Protein AF-A0A371QUB8-F1 (afdb_monomer)

Foldseek 3Di:
DPDPCPDDPVRVVLVVLLVVLVVLLLVLVVCLVCVVVNLVVQLVQQVVCCVVVVHHSSVSSNVVSVVVNLVSLVVSVVSCVVVVCVCVVVVVPCLCVQVVDDPVLLVLLVVQVVCCLVPVDDGDPVNVVVDDPHHSVSSVLVVLLVQLNCLQNVLSVCLVCVVVVVPDPVNNVVSVVSNVVSSVSNVVSVVVVCCCVPRPVNDDD

Sequence (205 aa):
MDKIEIISIGYKIVHHWNLLLFTVLAITGGVLFSIEVTSWFAYIIGSPLSTVVGTDPVTAGVQLLRTSHRFIGFIWGALLITYGIYLLAFRRVEIFKPLARPLSKQMAEAKALIRHYLTGKPLPPDVEKELERHNVLVSYMAILLIVSIIFLSASGVLLVYKDVLGISAATASWLILLHDIGFALGLLFVAFHLFAVTHPSNRPL

Organism: NCBI:txid13773

InterPro domains:
  IPR011577 Cytochrome b561, bacterial/Ni-hydrogenase [PF01292] (8-201)
  IPR016174 Di-haem cytochrome, transmembrane [SSF81342] (2-199)
  IPR051542 Hydrogenase-associated cytochrome [PTHR30485] (2-201)

Radius of gyration: 20.99 Å; Cα contacts (8 Å, |Δi|>4): 168; chains: 1; bounding box: 53×35×58 Å

Structure (mmCIF, N/CA/C/O backbone):
data_AF-A0A371QUB8-F1
#
_entry.id   AF-A0A371QUB8-F1
#
loop_
_atom_site.group_PDB
_atom_site.id
_atom_site.type_symbol
_atom_site.label_atom_id
_atom_site.label_alt_id
_atom_site.label_comp_id
_atom_site.label_asym_id
_atom_site.label_entity_id
_atom_site.label_seq_id
_atom_site.pdbx_PDB_ins_code
_atom_site.Cartn_x
_atom_site.Cartn_y
_atom_site.Cartn_z
_atom_site.occupancy
_atom_site.B_iso_or_equiv
_atom_site.auth_seq_id
_atom_site.auth_comp_id
_atom_site.auth_asym_id
_atom_site.auth_atom_id
_atom_site.pdbx_PDB_model_num
ATOM 1 N N . MET A 1 1 ? -2.206 -22.085 32.132 1.00 39.12 1 MET A N 1
ATOM 2 C CA . MET A 1 1 ? -2.780 -20.930 31.411 1.00 39.12 1 MET A CA 1
ATOM 3 C C . MET A 1 1 ? -2.789 -21.289 29.944 1.00 39.12 1 MET A C 1
ATOM 5 O O . MET A 1 1 ? -1.734 -21.256 29.317 1.00 39.12 1 MET A O 1
ATOM 9 N N . ASP A 1 2 ? -3.940 -21.704 29.429 1.00 37.94 2 ASP A N 1
ATOM 10 C CA . ASP A 1 2 ? -4.088 -21.971 28.003 1.00 37.94 2 ASP A CA 1
ATOM 11 C C . ASP A 1 2 ? -3.914 -20.655 27.247 1.00 37.94 2 ASP A C 1
ATOM 13 O O . ASP A 1 2 ? -4.594 -19.665 27.526 1.00 37.94 2 ASP A O 1
ATOM 17 N N . LYS A 1 3 ? -2.943 -20.610 26.331 1.00 47.12 3 LYS A N 1
ATOM 18 C CA . LYS A 1 3 ? -2.774 -19.473 25.426 1.00 47.12 3 LYS A CA 1
ATOM 19 C C . LYS A 1 3 ? -3.999 -19.444 24.518 1.00 47.12 3 LYS A C 1
ATOM 21 O O . LYS A 1 3 ? -4.069 -20.218 23.569 1.00 47.12 3 LYS A O 1
ATOM 26 N N . ILE A 1 4 ? -4.951 -18.563 24.811 1.00 53.16 4 ILE A N 1
ATOM 27 C CA . ILE A 1 4 ? -6.058 -18.266 23.902 1.00 53.16 4 ILE A CA 1
ATOM 28 C C . ILE A 1 4 ? -5.429 -17.838 22.570 1.00 53.16 4 ILE A C 1
ATOM 30 O O . ILE A 1 4 ? -4.675 -16.865 22.512 1.00 53.16 4 ILE A O 1
ATOM 34 N N . GLU A 1 5 ? -5.673 -18.594 21.499 1.00 52.34 5 GLU A N 1
ATOM 35 C CA . GLU A 1 5 ? -5.162 -18.252 20.175 1.00 52.34 5 GLU A CA 1
ATOM 36 C C . GLU A 1 5 ? -5.947 -17.048 19.637 1.00 52.34 5 GLU A C 1
ATOM 38 O O . GLU A 1 5 ? -7.010 -17.178 19.038 1.00 52.34 5 GLU A O 1
ATOM 43 N N . ILE A 1 6 ? -5.417 -15.844 19.860 1.00 63.78 6 ILE A N 1
ATOM 44 C CA . ILE A 1 6 ? -6.026 -14.590 19.386 1.00 63.78 6 ILE A CA 1
ATOM 45 C C . ILE A 1 6 ? -5.975 -14.504 17.843 1.00 63.78 6 ILE A C 1
ATOM 47 O O . ILE A 1 6 ? -6.797 -13.827 17.215 1.00 63.78 6 ILE A O 1
ATOM 51 N N . ILE A 1 7 ? -5.003 -15.185 17.215 1.00 73.38 7 ILE A N 1
ATOM 52 C CA . ILE A 1 7 ? -4.685 -15.095 15.783 1.00 73.38 7 ILE A CA 1
ATOM 53 C C . ILE A 1 7 ? -4.204 -16.448 15.231 1.00 73.38 7 ILE A C 1
ATOM 55 O O . ILE A 1 7 ? -3.179 -16.957 15.689 1.00 73.38 7 ILE A O 1
ATOM 59 N N . SER A 1 8 ? -4.869 -16.940 14.174 1.00 79.62 8 SER A N 1
ATOM 60 C CA . SER A 1 8 ? -4.511 -18.189 13.476 1.00 79.62 8 SER A CA 1
ATOM 61 C C . SER A 1 8 ? -3.113 -18.170 12.838 1.00 79.62 8 SER A C 1
ATOM 63 O O . SER A 1 8 ? -2.650 -17.131 12.359 1.00 79.62 8 SER A O 1
ATOM 65 N N . ILE A 1 9 ? -2.472 -19.337 12.725 1.00 83.94 9 ILE A N 1
ATOM 66 C CA . ILE A 1 9 ? -1.199 -19.506 11.994 1.00 83.94 9 ILE A CA 1
ATOM 67 C C . ILE A 1 9 ? -1.297 -18.997 10.545 1.00 83.94 9 ILE A C 1
ATOM 69 O O . ILE A 1 9 ? -0.411 -18.275 10.091 1.00 83.94 9 ILE A O 1
ATOM 73 N N . GLY A 1 10 ? -2.393 -19.301 9.840 1.00 83.38 10 GLY A N 1
ATOM 74 C CA . GLY A 1 10 ? -2.609 -18.847 8.461 1.00 83.38 10 GLY A CA 1
ATOM 75 C C . GLY A 1 10 ? -2.605 -17.321 8.329 1.00 83.38 10 GLY A C 1
ATOM 76 O O . GLY A 1 10 ? -1.930 -16.783 7.454 1.00 83.38 10 GLY A O 1
ATOM 77 N N . TYR A 1 11 ? -3.266 -16.615 9.255 1.00 85.44 11 TYR A N 1
ATOM 78 C CA . TYR A 1 11 ? -3.200 -15.150 9.323 1.00 85.44 11 TYR A CA 1
ATOM 79 C C . TYR A 1 11 ? -1.756 -14.669 9.486 1.00 85.44 11 TYR A C 1
ATOM 81 O O . TYR A 1 11 ? -1.335 -13.751 8.789 1.00 85.44 11 TYR A O 1
ATOM 89 N N . LYS A 1 12 ? -0.984 -15.277 10.399 1.00 88.75 12 LYS A N 1
ATOM 90 C CA . LYS A 1 12 ? 0.399 -14.849 10.667 1.00 88.75 12 LYS A CA 1
ATOM 91 C C . LYS A 1 12 ? 1.264 -15.005 9.424 1.00 88.75 12 LYS A C 1
ATOM 93 O O . LYS A 1 12 ? 1.992 -14.075 9.095 1.00 88.75 12 LYS A O 1
ATOM 98 N N . ILE A 1 13 ? 1.151 -16.137 8.731 1.00 90.88 13 ILE A N 1
ATOM 99 C CA . ILE A 1 13 ? 1.885 -16.405 7.489 1.00 90.88 13 ILE A CA 1
ATOM 100 C C . ILE A 1 13 ? 1.545 -15.344 6.442 1.00 90.88 13 ILE A C 1
ATOM 102 O O . ILE A 1 13 ? 2.448 -14.698 5.918 1.00 90.88 13 ILE A O 1
ATOM 106 N N . VAL A 1 14 ? 0.255 -15.116 6.180 1.00 93.25 14 VAL A N 1
ATOM 107 C CA . VAL A 1 14 ? -0.173 -14.137 5.174 1.00 93.25 14 VAL A CA 1
ATOM 108 C C . VAL A 1 14 ? 0.266 -12.724 5.547 1.00 93.25 14 VAL A C 1
ATOM 110 O O . VAL A 1 14 ? 0.754 -11.997 4.690 1.00 93.25 14 VAL A O 1
ATOM 113 N N . HIS A 1 15 ? 0.156 -12.341 6.818 1.00 92.62 15 HIS A N 1
ATOM 114 C CA . HIS A 1 15 ? 0.594 -11.031 7.285 1.00 92.62 15 HIS A CA 1
ATOM 115 C C . HIS A 1 15 ? 2.106 -10.823 7.092 1.00 92.62 15 HIS A C 1
ATOM 117 O O . HIS A 1 15 ? 2.509 -9.782 6.579 1.00 92.62 15 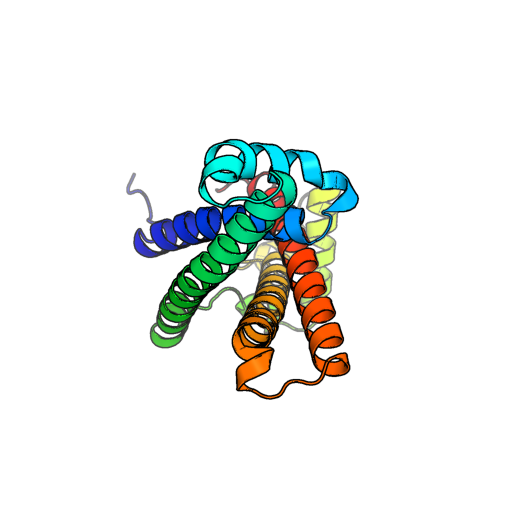HIS A O 1
ATOM 123 N N . HIS A 1 16 ? 2.939 -11.816 7.431 1.00 93.81 16 HIS A N 1
ATOM 124 C CA . HIS A 1 16 ? 4.393 -11.733 7.232 1.00 93.81 16 HIS A CA 1
ATOM 125 C C . HIS A 1 16 ? 4.763 -11.667 5.749 1.00 93.81 16 HIS A C 1
ATOM 127 O O . HIS A 1 16 ? 5.566 -10.825 5.355 1.00 93.81 16 HIS A O 1
ATOM 133 N N . TRP A 1 17 ? 4.152 -12.509 4.912 1.00 96.12 17 TRP A N 1
ATOM 134 C CA . TRP A 1 17 ? 4.374 -12.455 3.468 1.00 96.12 17 TRP A CA 1
ATOM 135 C C . TRP A 1 17 ? 3.916 -11.131 2.868 1.00 96.12 17 TRP A C 1
ATOM 137 O O . TRP A 1 17 ? 4.632 -10.554 2.056 1.00 96.12 17 TRP A O 1
ATOM 147 N N . ASN A 1 18 ? 2.767 -10.611 3.301 1.00 95.19 18 ASN A N 1
ATOM 148 C CA . ASN A 1 18 ? 2.293 -9.305 2.872 1.00 95.19 18 ASN A CA 1
ATOM 149 C C . ASN A 1 18 ? 3.283 -8.202 3.261 1.00 95.19 18 ASN A C 1
ATOM 151 O O . ASN A 1 18 ? 3.600 -7.368 2.423 1.00 95.19 18 ASN A O 1
ATOM 155 N N . LEU A 1 19 ? 3.813 -8.223 4.489 1.00 94.06 19 LEU A N 1
ATOM 156 C CA . LEU A 1 19 ? 4.819 -7.261 4.939 1.00 94.06 19 LEU A CA 1
ATOM 157 C C . LEU A 1 19 ? 6.080 -7.313 4.067 1.00 94.06 19 LEU A C 1
ATOM 159 O O . LEU A 1 19 ? 6.542 -6.271 3.608 1.00 94.06 19 LEU A O 1
ATOM 163 N N . LEU A 1 20 ? 6.615 -8.508 3.807 1.00 96.62 20 LEU A N 1
ATOM 164 C CA . LEU A 1 20 ? 7.808 -8.682 2.975 1.00 96.62 20 LEU A CA 1
ATOM 165 C C . LEU A 1 20 ? 7.573 -8.189 1.543 1.00 96.62 20 LEU A C 1
ATOM 167 O O . LEU A 1 20 ? 8.322 -7.350 1.047 1.00 96.62 20 LEU A O 1
ATOM 171 N N . LEU A 1 21 ? 6.511 -8.671 0.895 1.00 97.38 21 LEU A N 1
ATOM 172 C CA . LEU A 1 21 ? 6.197 -8.330 -0.492 1.00 97.38 21 LEU A CA 1
ATOM 173 C C . LEU A 1 21 ? 5.892 -6.839 -0.648 1.00 97.38 21 LEU A C 1
ATOM 175 O O . LEU A 1 21 ? 6.442 -6.197 -1.540 1.00 97.38 21 LEU A O 1
ATOM 179 N N . PHE A 1 22 ? 5.078 -6.270 0.247 1.00 96.19 22 PHE A N 1
ATOM 180 C CA . PHE A 1 22 ? 4.769 -4.843 0.235 1.00 96.19 22 PHE A CA 1
ATOM 181 C C . PHE A 1 22 ? 6.022 -3.994 0.463 1.00 96.19 22 PHE A C 1
ATOM 183 O O . PHE A 1 22 ? 6.197 -2.988 -0.211 1.00 96.19 22 PHE A O 1
ATOM 190 N N . THR A 1 23 ? 6.931 -4.410 1.351 1.00 96.38 23 THR A N 1
ATOM 191 C CA . THR A 1 23 ? 8.195 -3.691 1.583 1.00 96.38 23 THR A CA 1
ATOM 192 C C . THR A 1 23 ? 9.055 -3.666 0.323 1.00 96.38 23 THR A C 1
ATOM 194 O O . THR A 1 23 ? 9.542 -2.607 -0.069 1.00 96.38 23 THR A O 1
ATOM 197 N N . VAL A 1 24 ? 9.214 -4.804 -0.358 1.00 96.88 24 VAL A N 1
ATOM 198 C CA . VAL A 1 24 ? 9.994 -4.849 -1.603 1.00 96.88 24 VAL A CA 1
ATOM 199 C C . VAL A 1 24 ? 9.325 -4.020 -2.703 1.00 96.88 24 VAL A C 1
ATOM 201 O O . VAL A 1 24 ? 10.011 -3.286 -3.418 1.00 96.88 24 VAL A O 1
ATOM 204 N N . LEU A 1 25 ? 7.995 -4.071 -2.816 1.00 97.69 25 LEU A N 1
ATOM 205 C CA . LEU A 1 25 ? 7.237 -3.223 -3.741 1.00 97.69 25 LEU A CA 1
ATOM 206 C C . LEU A 1 25 ? 7.398 -1.737 -3.425 1.00 97.69 25 LEU A C 1
ATOM 208 O O . LEU A 1 25 ? 7.613 -0.951 -4.341 1.00 97.69 25 LEU A O 1
ATOM 212 N N . ALA A 1 26 ? 7.362 -1.356 -2.151 1.00 96.38 26 ALA A N 1
ATOM 213 C CA . ALA A 1 26 ? 7.533 0.022 -1.717 1.00 96.38 26 ALA A CA 1
ATOM 214 C C . ALA A 1 26 ? 8.946 0.547 -1.999 1.00 96.38 26 ALA A C 1
ATOM 216 O O . ALA A 1 26 ? 9.093 1.675 -2.456 1.00 96.38 26 ALA A O 1
ATOM 217 N N . ILE A 1 27 ? 9.983 -0.272 -1.792 1.00 95.62 27 ILE A N 1
ATOM 218 C CA . ILE A 1 27 ? 11.371 0.100 -2.105 1.00 95.62 27 ILE A CA 1
ATOM 219 C C . ILE A 1 27 ? 11.551 0.247 -3.617 1.00 95.62 27 ILE A C 1
ATOM 221 O O . ILE A 1 27 ? 11.997 1.285 -4.097 1.00 95.62 27 ILE A O 1
ATOM 225 N N . THR A 1 28 ? 11.183 -0.782 -4.383 1.00 96.44 28 THR A N 1
ATOM 226 C CA . THR A 1 28 ? 11.341 -0.767 -5.845 1.00 96.44 28 THR A CA 1
ATOM 227 C C 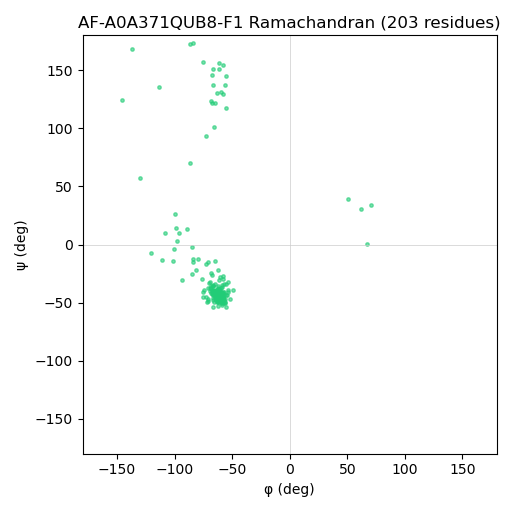. THR A 1 28 ? 10.496 0.331 -6.496 1.00 96.44 28 THR A C 1
ATOM 229 O O . THR A 1 28 ? 10.990 1.037 -7.369 1.00 96.44 28 THR A O 1
ATOM 232 N N . GLY A 1 29 ? 9.256 0.523 -6.040 1.00 94.94 29 GLY A N 1
ATOM 233 C CA . GLY A 1 29 ? 8.362 1.586 -6.495 1.00 94.94 29 GLY A CA 1
ATOM 234 C C . GLY A 1 29 ? 8.860 2.972 -6.097 1.00 94.94 29 GLY A C 1
ATOM 235 O O . GLY A 1 29 ? 8.899 3.859 -6.939 1.00 94.94 29 GLY A O 1
ATOM 236 N N . GLY A 1 30 ? 9.334 3.146 -4.860 1.00 94.44 30 GLY A N 1
ATOM 237 C CA . GLY A 1 30 ? 9.884 4.412 -4.372 1.00 94.44 30 GLY A CA 1
ATOM 238 C C . GLY A 1 30 ? 11.116 4.877 -5.151 1.00 94.44 30 GLY A C 1
ATOM 239 O O . GLY A 1 30 ? 11.239 6.063 -5.456 1.00 94.44 30 GLY A O 1
ATOM 240 N N . VAL A 1 31 ? 11.992 3.947 -5.547 1.00 94.50 31 VAL A N 1
ATOM 241 C CA . VAL A 1 31 ? 13.146 4.268 -6.405 1.00 94.50 31 VAL A CA 1
ATOM 242 C C . VAL A 1 31 ? 12.694 4.713 -7.798 1.00 94.50 31 VAL A C 1
ATOM 244 O O . VAL A 1 31 ? 13.202 5.688 -8.343 1.00 94.50 31 VAL A O 1
ATOM 247 N N . LEU A 1 32 ? 11.708 4.026 -8.381 1.00 92.19 32 LEU A N 1
ATOM 248 C CA . LEU A 1 32 ? 11.173 4.385 -9.698 1.00 92.19 32 LEU A CA 1
ATOM 249 C C . LEU A 1 32 ? 10.385 5.703 -9.673 1.00 92.19 32 LEU A C 1
ATOM 251 O O . LEU A 1 32 ? 10.413 6.436 -10.657 1.00 92.19 32 LEU A O 1
ATOM 255 N N . PHE A 1 33 ? 9.720 6.002 -8.557 1.00 91.81 33 PHE A N 1
ATOM 256 C CA . PHE A 1 33 ? 8.950 7.223 -8.335 1.00 91.81 33 PHE A CA 1
ATOM 257 C C . PHE A 1 33 ? 9.841 8.471 -8.246 1.00 91.81 33 PHE A C 1
ATOM 259 O O . PHE A 1 33 ? 9.474 9.529 -8.744 1.00 91.81 33 PHE A O 1
ATOM 266 N N . SER A 1 34 ? 11.028 8.362 -7.639 1.00 91.94 34 SER A N 1
ATOM 267 C CA . SER A 1 34 ? 11.933 9.500 -7.427 1.00 91.94 34 SER A CA 1
ATOM 268 C C . SER A 1 34 ? 13.354 9.184 -7.884 1.00 91.94 34 SER A C 1
ATOM 270 O O . SER A 1 34 ? 14.316 9.247 -7.112 1.00 91.94 34 SER A O 1
ATOM 272 N N . ILE A 1 35 ? 13.505 8.813 -9.157 1.00 91.44 35 ILE A N 1
ATOM 273 C CA . ILE A 1 35 ? 14.805 8.394 -9.700 1.00 91.44 35 ILE A CA 1
ATOM 274 C C . ILE A 1 35 ? 15.860 9.504 -9.627 1.00 91.44 35 ILE A C 1
ATOM 276 O O . ILE A 1 35 ? 17.036 9.221 -9.424 1.00 91.44 35 ILE A O 1
ATOM 280 N N . GLU A 1 36 ? 15.444 10.768 -9.715 1.00 90.94 36 GLU A N 1
ATOM 281 C CA . GLU A 1 36 ? 16.333 11.930 -9.596 1.00 90.94 36 GLU A CA 1
ATOM 282 C C . GLU A 1 36 ? 17.060 11.958 -8.244 1.00 90.94 36 GLU A C 1
ATOM 284 O O . GLU A 1 36 ? 18.242 12.287 -8.178 1.00 90.94 36 GLU A O 1
ATOM 289 N N . VAL A 1 37 ? 16.380 11.534 -7.174 1.00 93.19 37 VAL A N 1
ATOM 290 C CA . VAL A 1 37 ? 16.923 11.504 -5.808 1.00 93.19 37 VAL A CA 1
ATOM 291 C C . VAL A 1 37 ? 17.542 10.142 -5.472 1.00 93.19 37 VAL A C 1
ATOM 293 O O . VAL A 1 37 ? 18.491 10.049 -4.695 1.00 93.19 37 VAL A O 1
ATOM 296 N N . THR A 1 38 ? 17.017 9.065 -6.055 1.00 94.38 38 THR A N 1
ATOM 297 C CA . THR A 1 38 ? 17.346 7.676 -5.683 1.00 94.38 38 THR A CA 1
ATOM 298 C C . THR A 1 38 ? 18.206 6.940 -6.715 1.00 94.38 38 THR A C 1
ATOM 300 O O . THR A 1 38 ? 18.438 5.738 -6.586 1.00 94.38 38 THR A O 1
ATOM 303 N N . SER A 1 39 ? 18.738 7.648 -7.714 1.00 93.69 39 SER A N 1
ATOM 304 C CA . SER A 1 39 ? 19.601 7.091 -8.769 1.00 93.69 39 SER A CA 1
ATOM 305 C C . SER A 1 39 ? 20.805 6.316 -8.230 1.00 93.69 39 SER A C 1
ATOM 307 O O . SER A 1 39 ? 21.194 5.312 -8.821 1.00 93.69 39 SER A O 1
ATOM 309 N N . TRP A 1 40 ? 21.352 6.710 -7.076 1.00 95.94 40 TRP A N 1
ATOM 310 C CA . TRP A 1 40 ? 22.428 5.985 -6.393 1.00 95.94 40 TRP A CA 1
ATOM 311 C C . TRP A 1 40 ? 22.034 4.541 -6.042 1.00 95.94 40 TRP A C 1
ATOM 313 O O . TRP A 1 40 ? 22.862 3.636 -6.117 1.00 95.94 40 TRP A O 1
ATOM 323 N N . PHE A 1 41 ? 20.765 4.294 -5.707 1.00 94.81 41 PHE A N 1
ATOM 324 C CA . PHE A 1 41 ? 20.269 2.955 -5.403 1.00 94.81 41 PHE A CA 1
ATOM 325 C C . PHE A 1 41 ? 20.168 2.118 -6.679 1.00 94.81 41 PHE A C 1
ATOM 327 O O . PHE A 1 41 ? 20.641 0.984 -6.717 1.00 94.81 41 PHE A O 1
ATOM 334 N N . ALA A 1 42 ? 19.625 2.699 -7.755 1.00 95.19 42 ALA A N 1
ATOM 335 C CA . ALA A 1 42 ? 19.615 2.058 -9.068 1.00 95.19 42 ALA A CA 1
ATOM 336 C C . ALA A 1 42 ? 21.044 1.747 -9.548 1.00 95.19 42 ALA A C 1
ATOM 338 O O . ALA A 1 42 ? 21.298 0.641 -10.016 1.00 95.19 42 ALA A O 1
ATOM 339 N N . TYR A 1 43 ? 21.992 2.664 -9.345 1.00 96.44 43 TYR A N 1
ATOM 340 C CA . TYR A 1 43 ? 23.407 2.455 -9.646 1.00 96.44 43 TYR A CA 1
ATOM 341 C C . TYR A 1 43 ? 23.990 1.245 -8.900 1.00 96.44 43 TYR A C 1
ATOM 343 O O . TYR A 1 43 ? 24.600 0.384 -9.530 1.00 96.44 43 TYR A O 1
ATOM 351 N N . ILE A 1 44 ? 23.782 1.142 -7.579 1.00 96.06 44 ILE A N 1
ATOM 352 C CA . ILE A 1 44 ? 24.287 0.015 -6.771 1.00 96.06 44 ILE A CA 1
ATOM 353 C C . ILE A 1 44 ? 23.729 -1.317 -7.281 1.00 96.06 44 ILE A C 1
ATOM 355 O O . ILE A 1 44 ? 24.473 -2.284 -7.422 1.00 96.06 44 ILE A O 1
ATOM 359 N N . ILE A 1 45 ? 22.430 -1.359 -7.581 1.00 94.44 45 ILE A N 1
ATOM 360 C CA . ILE A 1 45 ? 21.748 -2.565 -8.059 1.00 94.44 45 ILE A CA 1
ATOM 361 C C . ILE A 1 45 ? 22.194 -2.948 -9.476 1.00 94.44 45 ILE A C 1
ATOM 363 O O . ILE A 1 45 ? 22.358 -4.130 -9.772 1.00 94.44 45 ILE A O 1
ATOM 367 N N . GLY A 1 46 ? 22.385 -1.969 -10.361 1.00 95.81 46 GLY A N 1
ATOM 368 C CA . GLY A 1 46 ? 22.721 -2.209 -11.762 1.00 95.81 46 GLY A CA 1
ATOM 369 C C . GLY A 1 46 ? 24.209 -2.405 -12.039 1.00 95.81 46 GLY A C 1
ATOM 370 O O . GLY A 1 46 ? 24.551 -3.085 -13.004 1.00 95.81 46 GLY A O 1
ATOM 371 N N . SER A 1 47 ? 25.102 -1.872 -11.200 1.00 95.88 47 SER A N 1
ATOM 372 C CA . SER A 1 47 ? 26.558 -1.943 -11.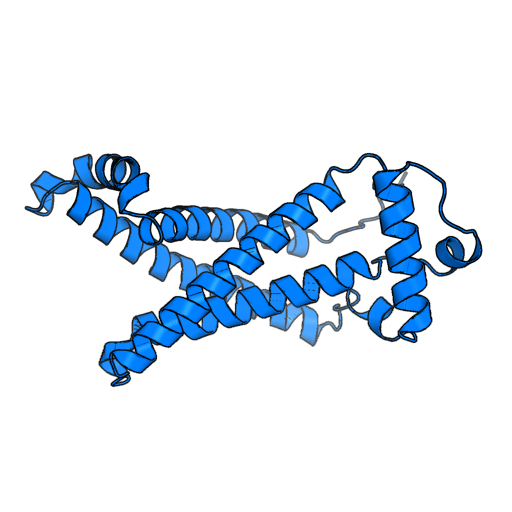396 1.00 95.88 47 SER A CA 1
ATOM 373 C C . SER A 1 47 ? 27.078 -3.369 -11.653 1.00 95.88 47 SER A C 1
ATOM 375 O O . SER A 1 47 ? 27.750 -3.554 -12.673 1.00 95.88 47 SER A O 1
ATOM 377 N N . PRO A 1 48 ? 26.680 -4.405 -10.879 1.00 94.94 48 PRO A N 1
ATOM 378 C CA . PRO A 1 48 ? 27.128 -5.783 -11.110 1.00 94.94 48 PRO A CA 1
ATOM 379 C C . PRO A 1 48 ? 26.720 -6.380 -12.466 1.00 94.94 48 PRO A C 1
ATOM 381 O O . PRO A 1 48 ? 27.338 -7.340 -12.917 1.00 94.94 48 PRO A O 1
ATOM 384 N N . LEU A 1 49 ? 25.672 -5.849 -13.103 1.00 92.12 49 LEU A N 1
ATOM 385 C CA . LEU A 1 49 ? 25.096 -6.386 -14.343 1.00 92.12 49 LEU A CA 1
ATOM 386 C C . LEU A 1 49 ? 25.331 -5.478 -15.558 1.00 92.12 49 LEU A C 1
ATOM 388 O O . LEU A 1 49 ? 25.137 -5.910 -16.691 1.00 92.12 49 LEU A O 1
ATOM 392 N N . SER A 1 50 ? 25.759 -4.235 -15.336 1.00 93.19 50 SER A N 1
ATOM 393 C CA . SER A 1 50 ? 25.900 -3.195 -16.364 1.00 93.19 50 SER A CA 1
ATOM 394 C C . SER A 1 50 ? 26.786 -3.613 -17.543 1.00 93.19 50 SER A C 1
ATOM 396 O O . SER A 1 50 ? 26.409 -3.436 -18.701 1.00 93.19 50 SER A O 1
ATOM 398 N N . THR A 1 51 ? 27.917 -4.260 -17.257 1.00 90.50 51 THR A N 1
AT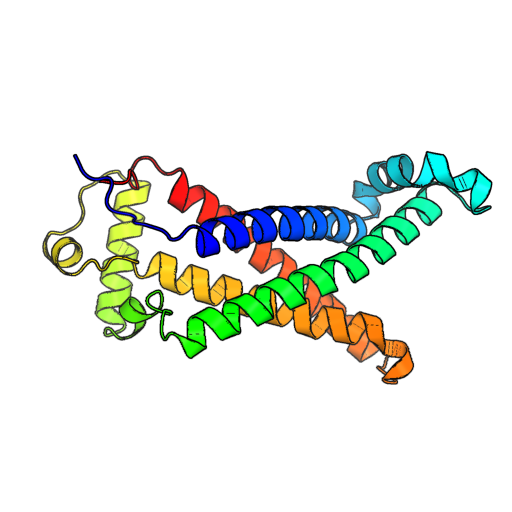OM 399 C CA . THR A 1 51 ? 28.869 -4.756 -18.263 1.00 90.50 51 THR A CA 1
ATOM 400 C C . THR A 1 51 ? 28.322 -5.933 -19.067 1.00 90.50 51 THR A C 1
ATOM 402 O O . THR A 1 51 ? 28.614 -6.045 -20.253 1.00 90.50 51 THR A O 1
ATOM 405 N N . VAL A 1 52 ? 27.503 -6.787 -18.446 1.00 91.62 52 VAL A N 1
ATOM 406 C CA . VAL A 1 52 ? 26.872 -7.948 -19.093 1.00 91.62 52 VAL A CA 1
ATOM 407 C C . VAL A 1 52 ? 25.730 -7.509 -20.008 1.00 91.62 52 VAL A C 1
ATOM 409 O O . VAL A 1 52 ? 25.559 -8.055 -21.093 1.00 91.62 52 VAL A O 1
ATOM 412 N N . VAL A 1 53 ? 24.953 -6.512 -19.578 1.00 90.38 53 VAL A N 1
ATOM 413 C CA . VAL A 1 53 ? 23.793 -5.989 -20.319 1.00 90.38 53 VAL A CA 1
ATOM 414 C C . VAL A 1 53 ? 24.206 -4.951 -21.376 1.00 90.38 53 VAL A C 1
ATOM 416 O O . VAL A 1 53 ? 23.426 -4.648 -22.276 1.00 90.38 53 VAL A O 1
ATOM 419 N N . GLY A 1 54 ? 25.431 -4.420 -21.307 1.00 93.31 54 GLY A N 1
ATOM 420 C CA . GLY A 1 54 ? 25.949 -3.451 -22.277 1.00 93.31 54 GLY A CA 1
ATOM 421 C C . GLY A 1 54 ? 25.284 -2.075 -22.173 1.00 93.31 54 GLY A C 1
ATOM 422 O O . GLY A 1 54 ? 25.074 -1.410 -23.184 1.00 93.31 54 GLY A O 1
ATOM 423 N N . THR A 1 55 ? 24.919 -1.651 -20.961 1.00 95.50 55 THR A N 1
ATOM 424 C CA . THR A 1 55 ? 24.265 -0.358 -20.695 1.00 95.50 55 THR A CA 1
ATOM 425 C C . THR A 1 55 ? 24.861 0.307 -19.454 1.00 95.50 55 THR A C 1
ATOM 427 O O . THR A 1 55 ? 25.620 -0.321 -18.714 1.00 95.50 55 THR A O 1
ATOM 430 N N . ASP A 1 56 ? 24.552 1.583 -19.218 1.00 95.81 56 ASP A N 1
ATOM 431 C CA . ASP A 1 56 ? 25.044 2.267 -18.027 1.00 95.81 56 ASP A CA 1
ATOM 432 C C . ASP A 1 56 ? 24.431 1.660 -16.741 1.00 95.81 56 ASP A C 1
ATOM 434 O O . ASP A 1 56 ? 23.305 1.146 -16.760 1.00 95.81 56 ASP A O 1
ATOM 438 N N . PRO A 1 57 ? 25.144 1.707 -15.600 1.00 96.06 57 PRO A N 1
ATOM 439 C CA . PRO A 1 57 ? 24.678 1.092 -14.359 1.00 96.06 57 PRO A CA 1
ATOM 440 C C . PRO A 1 57 ? 23.311 1.573 -13.869 1.00 96.06 57 PRO A C 1
ATOM 442 O O . PRO A 1 57 ? 22.558 0.779 -13.307 1.00 96.06 57 PRO A O 1
ATOM 445 N N . VAL A 1 58 ? 22.961 2.845 -14.078 1.00 95.81 58 VAL A N 1
ATOM 446 C CA . VAL A 1 58 ? 21.675 3.382 -13.617 1.00 95.81 58 VAL A CA 1
ATOM 447 C C . VAL A 1 58 ? 20.548 2.798 -14.459 1.00 95.81 58 VAL A C 1
ATOM 449 O O . VAL A 1 58 ? 19.575 2.286 -13.903 1.00 95.81 58 VAL A O 1
ATOM 452 N N . THR A 1 59 ? 20.693 2.791 -15.785 1.00 95.19 59 THR A N 1
ATOM 453 C CA . THR A 1 59 ? 19.714 2.185 -16.696 1.00 95.19 59 THR A CA 1
ATOM 454 C C . THR A 1 59 ? 19.533 0.693 -16.423 1.00 95.19 59 THR A C 1
ATOM 456 O O . THR A 1 59 ? 18.392 0.232 -16.313 1.00 95.19 59 THR A O 1
ATOM 459 N N . ALA A 1 60 ? 20.628 -0.058 -16.242 1.00 95.94 60 ALA A N 1
ATOM 460 C CA . ALA A 1 60 ? 20.574 -1.475 -15.873 1.00 95.94 60 ALA A CA 1
ATOM 461 C C . ALA A 1 60 ? 19.777 -1.686 -14.573 1.00 95.94 60 ALA A C 1
ATOM 463 O O . ALA A 1 60 ? 18.873 -2.524 -14.511 1.00 95.94 60 ALA A O 1
ATOM 464 N N . GLY A 1 61 ? 20.063 -0.876 -13.550 1.00 95.94 61 GLY A N 1
ATOM 465 C CA . GLY A 1 61 ? 19.373 -0.926 -12.265 1.00 95.94 61 GLY A CA 1
ATOM 466 C C . GLY A 1 61 ? 17.885 -0.616 -12.377 1.00 95.94 61 GLY A C 1
ATOM 467 O O . GLY A 1 61 ? 17.059 -1.358 -11.852 1.00 95.94 61 GLY A O 1
ATOM 468 N N . VAL A 1 62 ? 17.515 0.434 -13.114 1.00 95.69 62 VAL A N 1
ATOM 469 C CA . VAL A 1 62 ? 16.110 0.809 -13.348 1.00 95.69 62 VAL A CA 1
ATOM 470 C C . VAL A 1 62 ? 15.343 -0.317 -14.039 1.00 95.69 62 VAL A C 1
ATOM 472 O O . VAL A 1 62 ? 14.213 -0.618 -13.651 1.00 95.69 62 VAL A O 1
ATOM 475 N N . GLN A 1 63 ? 15.933 -0.960 -15.049 1.00 94.56 63 GLN A N 1
ATOM 476 C CA . GLN A 1 63 ? 15.294 -2.082 -15.740 1.00 94.56 63 GLN A CA 1
ATOM 477 C C . GLN A 1 63 ? 15.097 -3.285 -14.811 1.00 94.56 63 GLN A C 1
ATOM 479 O O . GLN A 1 63 ? 14.011 -3.876 -14.800 1.00 94.56 63 GLN A O 1
ATOM 484 N N . LEU A 1 64 ? 16.101 -3.613 -13.993 1.00 95.12 64 LEU A N 1
ATOM 485 C CA . LEU A 1 64 ? 16.015 -4.703 -13.024 1.00 95.12 64 LEU A CA 1
ATOM 486 C C . LEU A 1 64 ? 14.960 -4.425 -11.944 1.00 95.12 64 LEU A C 1
ATOM 488 O O . LEU A 1 64 ? 14.127 -5.290 -11.660 1.00 95.12 64 LEU A O 1
ATOM 492 N N . LEU A 1 65 ? 14.946 -3.212 -11.385 1.00 96.31 65 LEU A N 1
ATOM 493 C CA . LEU A 1 65 ? 13.968 -2.785 -10.383 1.00 96.31 65 LEU A CA 1
ATOM 494 C C . LEU A 1 65 ? 12.551 -2.806 -10.952 1.00 96.31 65 LEU A C 1
ATOM 496 O O . LEU A 1 65 ? 11.653 -3.357 -10.326 1.00 96.31 65 LEU A O 1
ATOM 500 N N . ARG A 1 66 ? 12.349 -2.282 -12.165 1.00 95.81 66 ARG A N 1
ATOM 501 C CA . ARG A 1 66 ? 11.049 -2.291 -12.850 1.00 95.81 66 ARG A CA 1
ATOM 502 C C . ARG A 1 66 ? 10.549 -3.706 -13.111 1.00 95.81 66 ARG A C 1
ATOM 504 O O . ARG A 1 66 ? 9.374 -3.989 -12.891 1.00 95.81 66 ARG A O 1
ATOM 511 N N . THR A 1 67 ? 11.422 -4.591 -13.579 1.00 95.31 67 THR A N 1
ATOM 512 C CA . THR A 1 67 ? 11.057 -5.985 -13.868 1.00 95.31 67 THR A CA 1
ATOM 513 C C . THR A 1 67 ? 10.705 -6.726 -12.581 1.00 95.31 67 THR A C 1
ATOM 515 O O . THR A 1 67 ? 9.646 -7.348 -12.501 1.00 95.31 67 THR A O 1
ATOM 518 N N . SER A 1 68 ? 11.531 -6.567 -11.544 1.00 96.44 68 SER A N 1
ATOM 519 C CA . SER A 1 68 ? 11.284 -7.129 -10.213 1.00 96.44 68 SER A CA 1
ATOM 520 C C . SER A 1 68 ? 9.984 -6.604 -9.604 1.00 96.44 68 SER A C 1
ATOM 522 O O . SER A 1 68 ? 9.172 -7.395 -9.136 1.00 96.44 68 SER A O 1
ATOM 524 N N . HIS A 1 69 ? 9.738 -5.292 -9.669 1.00 97.81 69 HIS A N 1
ATOM 525 C CA . HIS A 1 69 ? 8.527 -4.658 -9.146 1.00 97.81 69 HIS A CA 1
ATOM 526 C C . HIS A 1 69 ? 7.263 -5.258 -9.769 1.00 97.81 69 HIS A C 1
ATOM 528 O O . HIS A 1 69 ? 6.341 -5.649 -9.060 1.00 97.81 69 HIS A O 1
ATOM 534 N N . ARG A 1 70 ? 7.241 -5.403 -11.100 1.00 96.50 70 ARG A N 1
ATOM 535 C CA . ARG A 1 70 ? 6.107 -6.003 -11.821 1.00 96.50 70 ARG A CA 1
ATOM 536 C C . ARG A 1 70 ? 5.881 -7.456 -11.412 1.00 96.50 70 ARG A C 1
ATOM 538 O O . ARG A 1 70 ? 4.757 -7.835 -11.102 1.00 96.50 70 ARG A O 1
ATOM 545 N N . PHE A 1 71 ? 6.946 -8.257 -11.387 1.00 97.19 71 PHE A N 1
ATOM 546 C CA . PHE A 1 71 ? 6.867 -9.673 -11.026 1.00 97.19 71 PHE A CA 1
ATOM 547 C C . PHE A 1 71 ? 6.365 -9.875 -9.590 1.00 97.19 71 PHE A C 1
ATOM 549 O O . PHE A 1 71 ? 5.420 -10.628 -9.354 1.00 97.19 71 PHE A O 1
ATOM 556 N N . ILE A 1 72 ? 6.943 -9.146 -8.635 1.00 97.81 72 ILE A N 1
ATOM 557 C CA . ILE A 1 72 ? 6.542 -9.193 -7.225 1.00 97.81 72 ILE A CA 1
ATOM 558 C C . ILE A 1 72 ? 5.114 -8.669 -7.055 1.00 97.81 72 ILE A C 1
ATOM 560 O O . ILE A 1 72 ? 4.365 -9.211 -6.245 1.00 97.81 72 ILE A O 1
ATOM 564 N N . GLY A 1 73 ? 4.702 -7.684 -7.857 1.00 97.62 73 GLY A N 1
ATOM 565 C CA . GLY A 1 73 ? 3.339 -7.157 -7.866 1.00 97.62 73 GLY A CA 1
ATOM 566 C C . GLY A 1 73 ? 2.301 -8.238 -8.163 1.00 97.62 73 GLY A C 1
ATOM 567 O O . GLY A 1 73 ? 1.275 -8.303 -7.486 1.00 97.62 73 GLY A O 1
ATOM 568 N N . PHE A 1 74 ? 2.589 -9.148 -9.099 1.00 97.44 74 PHE A N 1
ATOM 569 C CA . PHE A 1 74 ? 1.717 -10.293 -9.377 1.00 97.44 74 PHE A CA 1
ATOM 570 C C . PHE A 1 74 ? 1.673 -11.300 -8.223 1.00 97.44 74 PHE A C 1
ATOM 572 O O . PHE A 1 74 ? 0.588 -11.759 -7.865 1.00 97.44 74 PHE A O 1
ATOM 579 N N . ILE A 1 75 ? 2.818 -11.614 -7.606 1.00 97.56 75 ILE A N 1
ATOM 580 C CA . ILE A 1 75 ? 2.873 -12.511 -6.436 1.00 97.56 75 ILE A CA 1
ATOM 581 C C . ILE A 1 75 ? 2.065 -11.923 -5.274 1.00 97.56 75 ILE A C 1
ATOM 583 O O . ILE A 1 75 ? 1.269 -12.618 -4.643 1.00 97.56 75 ILE A O 1
ATOM 587 N N . TRP A 1 76 ? 2.237 -10.628 -5.015 1.00 97.94 76 TRP A N 1
ATOM 588 C CA . TRP A 1 76 ? 1.493 -9.904 -3.993 1.00 97.94 76 TRP A CA 1
ATOM 589 C C . TRP A 1 76 ? -0.009 -9.884 -4.286 1.00 97.94 76 TRP A C 1
ATOM 591 O O . TRP A 1 76 ? -0.808 -10.198 -3.406 1.00 97.94 76 TRP A O 1
ATOM 601 N N . GLY A 1 77 ? -0.402 -9.622 -5.536 1.00 96.31 77 GLY A N 1
ATOM 602 C CA . GLY A 1 77 ? -1.797 -9.703 -5.967 1.00 96.31 77 GLY A CA 1
ATOM 603 C C . GLY A 1 77 ? -2.405 -11.091 -5.743 1.00 96.31 77 GLY A C 1
ATOM 604 O O . GLY A 1 77 ? -3.497 -11.198 -5.189 1.00 96.31 77 GLY A O 1
ATOM 605 N N . ALA A 1 78 ? -1.686 -12.162 -6.090 1.00 96.38 78 ALA A N 1
ATOM 606 C CA . ALA A 1 78 ? -2.141 -13.535 -5.869 1.00 96.38 78 ALA A CA 1
ATOM 607 C C . ALA A 1 78 ? -2.331 -13.855 -4.375 1.00 96.38 78 ALA A C 1
ATOM 609 O O . ALA A 1 78 ? -3.341 -14.459 -3.999 1.00 96.38 78 ALA A O 1
ATOM 610 N N . LEU A 1 79 ? -1.404 -13.408 -3.516 1.00 95.81 79 LEU A N 1
ATOM 611 C CA . LEU A 1 79 ? -1.528 -13.529 -2.061 1.00 95.81 79 LEU A CA 1
ATOM 612 C C . LEU A 1 79 ? -2.795 -12.824 -1.557 1.00 95.81 79 LEU A C 1
ATOM 614 O O . LEU A 1 79 ? -3.585 -13.427 -0.827 1.00 95.81 79 LEU A O 1
ATOM 618 N N . LEU A 1 80 ? -3.004 -11.567 -1.961 1.00 95.12 80 LEU A N 1
ATOM 619 C CA . LEU A 1 80 ? -4.145 -10.763 -1.526 1.00 95.12 80 LEU A CA 1
ATOM 620 C C . LEU A 1 80 ? -5.481 -11.320 -2.013 1.00 95.12 80 LEU A C 1
ATOM 622 O O . LEU A 1 80 ? -6.424 -11.377 -1.230 1.00 95.12 80 LEU A O 1
ATOM 626 N N . ILE A 1 81 ? -5.566 -11.764 -3.268 1.00 95.19 81 ILE A N 1
ATOM 627 C CA . ILE A 1 81 ? -6.783 -12.372 -3.822 1.00 95.19 81 ILE A CA 1
ATOM 628 C C . ILE A 1 81 ? -7.116 -13.654 -3.060 1.00 95.19 81 ILE A C 1
ATOM 630 O O . ILE A 1 81 ? -8.239 -13.813 -2.585 1.00 95.19 81 ILE A O 1
ATOM 634 N N . THR A 1 82 ? -6.135 -14.542 -2.885 1.00 94.38 82 THR A N 1
ATOM 635 C CA . THR A 1 82 ? -6.330 -15.817 -2.179 1.00 94.38 82 THR A CA 1
ATOM 636 C C . THR A 1 82 ? -6.798 -15.581 -0.746 1.00 94.38 82 THR A C 1
ATOM 638 O O . THR A 1 82 ? -7.764 -16.193 -0.283 1.00 94.38 82 THR A O 1
ATOM 641 N N . TYR A 1 83 ? -6.154 -14.649 -0.043 1.00 92.56 83 TYR A N 1
ATOM 642 C CA . TYR A 1 83 ? -6.519 -14.328 1.329 1.00 92.56 83 TYR A CA 1
ATOM 643 C C . TYR A 1 83 ? -7.857 -13.588 1.434 1.00 92.56 83 TYR A C 1
ATOM 645 O O . TYR A 1 83 ? -8.646 -13.866 2.336 1.00 92.56 83 TYR A O 1
ATOM 653 N N . GLY A 1 84 ? -8.158 -12.694 0.494 1.00 91.44 84 GLY A N 1
ATOM 654 C CA . GLY A 1 84 ? -9.445 -12.011 0.403 1.00 91.44 84 GLY A CA 1
ATOM 655 C C . GLY A 1 84 ? -10.596 -12.995 0.198 1.00 91.44 84 GLY A C 1
ATOM 656 O O . GLY A 1 84 ? -11.580 -12.944 0.935 1.00 91.44 84 GLY A O 1
ATOM 657 N N . ILE A 1 85 ? -10.444 -13.951 -0.726 1.00 92.75 85 ILE A N 1
ATOM 658 C CA . ILE A 1 85 ? -11.416 -15.033 -0.945 1.00 92.75 85 ILE A CA 1
ATOM 659 C C . ILE A 1 85 ? -11.610 -15.837 0.338 1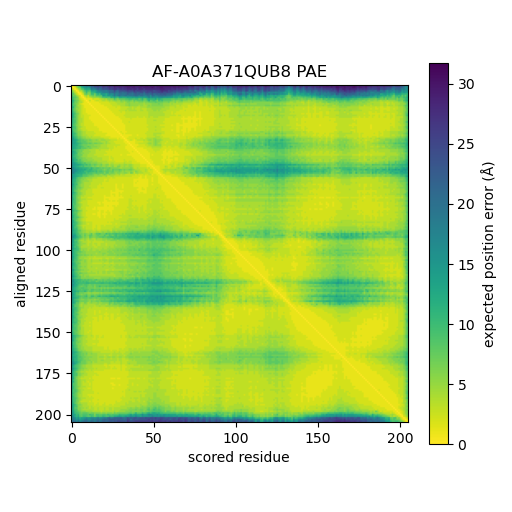.00 92.75 85 ILE A C 1
ATOM 661 O O . ILE A 1 85 ? -12.747 -16.077 0.733 1.00 92.75 85 ILE A O 1
ATOM 665 N N . TYR A 1 86 ? -10.526 -16.207 1.024 1.00 90.62 86 TYR A N 1
ATOM 666 C CA . TYR A 1 86 ? -10.603 -16.894 2.311 1.00 90.62 86 TYR A CA 1
ATOM 667 C C . TYR A 1 86 ? -11.418 -16.093 3.344 1.00 90.62 86 TYR A C 1
ATOM 669 O O . TYR A 1 86 ? -12.349 -16.622 3.953 1.00 90.62 86 TYR A O 1
ATOM 677 N N . LEU A 1 87 ? -11.122 -14.804 3.525 1.00 88.75 87 LEU A N 1
ATOM 678 C CA . LEU A 1 87 ? -11.839 -13.970 4.491 1.00 88.75 87 LEU A CA 1
ATOM 679 C C . LEU A 1 87 ? -13.336 -13.860 4.168 1.00 88.75 87 LEU A C 1
ATOM 681 O O . LEU A 1 87 ? -14.160 -13.918 5.084 1.00 88.75 87 LEU A O 1
ATOM 685 N N . LEU A 1 88 ? -13.687 -13.735 2.886 1.00 89.50 88 LEU A N 1
ATOM 686 C CA . LEU A 1 88 ? -15.072 -13.630 2.427 1.00 89.50 88 LEU A CA 1
ATOM 687 C C . LEU A 1 88 ? -15.822 -14.962 2.541 1.00 89.50 88 LEU A C 1
ATOM 689 O O . LEU A 1 88 ? -16.900 -15.005 3.134 1.00 89.50 88 LEU A O 1
ATOM 693 N N . ALA A 1 89 ? -15.241 -16.053 2.037 1.00 90.00 89 ALA A N 1
ATOM 694 C CA . ALA A 1 89 ? -15.854 -17.381 2.032 1.00 90.00 89 ALA A CA 1
ATOM 695 C C . ALA A 1 89 ? -16.166 -17.876 3.450 1.00 90.00 89 ALA A C 1
ATOM 697 O O . ALA A 1 89 ? -17.216 -18.468 3.690 1.00 90.00 89 ALA A O 1
ATOM 698 N N . PHE A 1 90 ? -15.290 -17.569 4.410 1.00 86.94 90 PHE A N 1
ATOM 699 C CA . PHE A 1 90 ? -15.467 -17.948 5.812 1.00 86.94 90 PHE A CA 1
ATOM 700 C C . PHE A 1 90 ? -16.083 -16.840 6.681 1.00 86.94 90 PHE A C 1
ATOM 702 O O . PHE A 1 90 ? -16.107 -16.983 7.903 1.00 86.94 90 PHE A O 1
ATOM 709 N N . ARG A 1 91 ? -16.574 -15.742 6.081 1.00 83.38 91 ARG A N 1
ATOM 710 C CA . ARG A 1 91 ? -17.217 -14.601 6.768 1.00 83.38 91 ARG A CA 1
ATOM 711 C C . ARG A 1 91 ? -16.401 -14.048 7.946 1.00 83.38 91 ARG A C 1
ATOM 713 O O . ARG A 1 91 ? -16.951 -13.655 8.970 1.00 83.38 91 ARG A O 1
ATOM 720 N N . ARG A 1 92 ? -15.075 -13.990 7.798 1.00 80.69 92 ARG A N 1
ATOM 721 C CA . ARG A 1 92 ? -14.131 -13.545 8.844 1.00 80.69 92 ARG A CA 1
ATOM 722 C C . ARG A 1 92 ? -13.852 -12.038 8.823 1.00 80.69 92 ARG A C 1
ATOM 724 O O . ARG A 1 92 ? -12.910 -11.574 9.461 1.00 80.69 92 ARG A O 1
ATOM 731 N N . VAL A 1 93 ? -14.650 -11.259 8.092 1.00 82.62 93 VAL A N 1
ATOM 732 C CA . VAL A 1 93 ? -14.463 -9.809 7.935 1.00 82.62 93 VAL A CA 1
ATOM 733 C C . VAL A 1 93 ? -15.158 -9.052 9.072 1.00 82.62 93 VAL A C 1
ATOM 735 O O . VAL A 1 93 ? -16.174 -8.391 8.885 1.00 82.62 93 VAL A O 1
ATOM 738 N N . GLU A 1 94 ? -14.616 -9.160 10.283 1.00 85.12 94 GLU A N 1
ATOM 739 C CA . GLU A 1 94 ? -15.180 -8.482 11.463 1.00 85.12 94 GLU A CA 1
ATOM 740 C C . GLU A 1 94 ? -14.721 -7.027 11.613 1.00 85.12 94 GLU A C 1
ATOM 742 O O . GLU A 1 94 ? -15.295 -6.278 12.397 1.00 85.12 94 GLU A O 1
ATOM 747 N N . ILE A 1 95 ? -13.702 -6.615 10.856 1.00 88.62 95 ILE A N 1
ATOM 748 C CA . ILE A 1 95 ? -13.081 -5.287 10.960 1.00 88.62 95 ILE A CA 1
ATOM 749 C C . ILE A 1 95 ? -14.024 -4.136 10.583 1.00 88.62 95 ILE A C 1
ATOM 751 O O . ILE A 1 95 ? -13.723 -2.995 10.892 1.00 88.62 95 ILE A O 1
ATOM 755 N N . PHE A 1 96 ? -15.162 -4.416 9.940 1.00 91.81 96 PHE A N 1
ATOM 756 C CA . PHE A 1 96 ? -16.145 -3.399 9.548 1.00 91.81 96 PHE A CA 1
ATOM 757 C C . PHE A 1 96 ? -17.359 -3.307 10.475 1.00 91.81 96 PHE A C 1
ATOM 759 O O . PHE A 1 96 ? -18.181 -2.413 10.284 1.00 91.81 96 PHE A O 1
ATOM 766 N N . LYS A 1 97 ? -17.480 -4.172 11.493 1.00 90.56 97 LYS A N 1
ATOM 767 C CA . LYS A 1 97 ? -18.587 -4.103 12.463 1.00 90.56 97 LYS A CA 1
ATOM 768 C C . LYS A 1 97 ? -18.738 -2.712 13.114 1.00 90.56 97 LYS A C 1
ATOM 770 O O . LYS A 1 97 ? -19.865 -2.212 13.134 1.00 90.56 97 LYS A O 1
ATOM 775 N N . PRO A 1 98 ? -17.654 -2.001 13.501 1.00 90.81 98 PRO A N 1
ATOM 776 C CA . PRO A 1 98 ? -17.765 -0.663 14.090 1.00 90.81 98 PRO A CA 1
ATOM 777 C C . PRO A 1 98 ? -18.470 0.366 13.202 1.00 90.81 98 PRO A C 1
ATOM 779 O O . PRO A 1 98 ? -19.054 1.316 13.730 1.00 90.81 98 PRO A O 1
ATOM 782 N N . LEU A 1 99 ? -18.423 0.180 11.877 1.00 92.62 99 LEU A N 1
ATOM 783 C CA . LEU A 1 99 ? -19.003 1.085 10.882 1.00 92.62 99 LEU A CA 1
ATOM 784 C C . LEU A 1 99 ? -20.517 0.910 10.712 1.00 92.62 99 LEU A C 1
ATOM 786 O O . LEU A 1 99 ? -21.157 1.769 10.111 1.00 92.62 99 LEU A O 1
ATOM 790 N N . ALA A 1 100 ? -21.102 -0.166 11.247 1.00 91.94 100 ALA A N 1
ATOM 791 C CA . ALA A 1 100 ? -22.552 -0.366 11.244 1.00 91.94 100 ALA A CA 1
ATOM 792 C C . ALA A 1 100 ? -23.280 0.563 12.235 1.00 91.94 100 ALA A C 1
ATOM 794 O O . ALA A 1 100 ? -24.495 0.741 12.155 1.00 91.94 100 ALA A O 1
ATOM 795 N N . ARG A 1 101 ? -22.549 1.163 13.184 1.00 92.00 101 ARG A N 1
ATOM 796 C CA . ARG A 1 101 ? -23.099 2.088 14.184 1.00 92.00 101 ARG A CA 1
ATOM 797 C C . ARG A 1 101 ? -23.402 3.460 13.562 1.00 92.00 101 ARG A C 1
ATOM 799 O O . ARG A 1 101 ? -22.767 3.831 12.578 1.00 92.00 101 ARG A O 1
ATOM 806 N N . PRO A 1 102 ? -24.308 4.271 14.140 1.00 94.94 102 PRO A N 1
ATOM 807 C CA . PRO A 1 102 ? -24.568 5.628 13.654 1.00 94.94 102 PRO A CA 1
ATOM 808 C C . PRO A 1 102 ? -23.298 6.493 13.597 1.00 94.94 102 PRO A C 1
ATOM 810 O O . PRO A 1 102 ? -22.452 6.412 14.491 1.00 94.94 102 PRO A O 1
ATOM 813 N N . LEU A 1 103 ? -23.193 7.377 12.595 1.00 94.19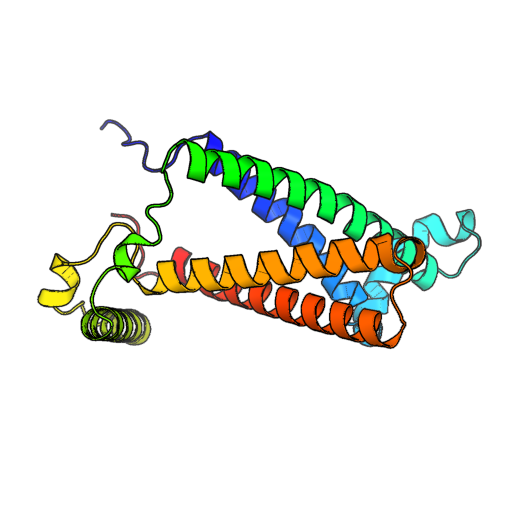 103 LEU A N 1
ATOM 814 C CA . LEU A 1 103 ? -22.025 8.256 12.405 1.00 94.19 103 LEU A CA 1
ATOM 815 C C . LEU A 1 103 ? -21.699 9.104 13.643 1.00 94.19 103 LEU A C 1
ATOM 817 O O . LEU A 1 103 ? -20.531 9.327 13.945 1.00 94.19 103 LEU A O 1
ATOM 821 N N . SER A 1 104 ? -22.710 9.533 14.402 1.00 94.00 104 SER A N 1
ATOM 822 C CA . SER A 1 104 ? -22.511 10.275 15.653 1.00 94.00 104 SER A CA 1
ATOM 823 C C . SER A 1 104 ? -21.710 9.476 16.686 1.00 94.00 104 SER A C 1
ATOM 825 O O . SER A 1 104 ? -20.781 10.017 17.286 1.00 94.00 104 SER A O 1
ATOM 827 N N . LYS A 1 105 ? -22.013 8.181 16.847 1.00 93.12 105 LYS A N 1
ATOM 828 C CA . LYS A 1 105 ? -21.273 7.270 17.733 1.00 93.12 105 LYS A CA 1
ATOM 829 C C . LYS A 1 105 ? -19.865 6.997 17.211 1.00 93.12 105 LYS A C 1
ATOM 831 O O . LYS A 1 105 ? -18.913 7.050 17.982 1.00 93.12 105 LYS A O 1
ATOM 836 N N . GLN A 1 106 ? -19.721 6.792 15.901 1.00 94.81 106 GLN A N 1
ATOM 837 C CA . GLN A 1 106 ? -18.412 6.628 15.259 1.00 94.81 106 GLN A CA 1
ATOM 838 C C . GLN A 1 106 ? -17.504 7.844 15.509 1.00 94.81 106 GLN A C 1
ATOM 840 O O . GLN A 1 106 ? -16.348 7.693 15.900 1.00 94.81 106 GLN A O 1
ATOM 845 N N . MET A 1 107 ? -18.035 9.060 15.352 1.00 94.12 107 MET A N 1
ATOM 846 C CA . MET A 1 107 ? -17.298 10.299 15.613 1.00 94.12 107 MET A CA 1
ATOM 847 C C . MET A 1 107 ? -16.973 10.489 17.097 1.00 94.12 107 MET A C 1
ATOM 849 O O . MET A 1 107 ? -15.890 10.981 17.416 1.00 94.12 107 MET A O 1
ATOM 853 N N . ALA A 1 108 ? -17.892 10.135 18.000 1.00 93.81 108 ALA A N 1
ATOM 854 C CA . ALA A 1 108 ? -17.660 10.205 19.441 1.00 93.81 108 ALA A CA 1
ATOM 855 C C . ALA A 1 108 ? -16.511 9.277 19.860 1.00 93.81 108 ALA A C 1
ATOM 857 O O . ALA A 1 108 ? -15.578 9.727 20.527 1.00 93.81 108 ALA A O 1
ATOM 858 N N . GLU A 1 109 ? -16.523 8.030 19.384 1.00 93.94 109 GLU A N 1
ATOM 859 C CA . GLU A 1 109 ? -15.441 7.073 19.614 1.00 93.94 109 GLU A CA 1
ATOM 860 C C . GLU A 1 109 ? -14.119 7.558 19.013 1.00 93.94 109 GLU A C 1
ATOM 862 O O . GLU A 1 109 ? -13.108 7.591 19.711 1.00 93.94 109 GLU A O 1
ATOM 867 N N . ALA A 1 110 ? -14.116 8.007 17.754 1.00 94.00 110 ALA A N 1
ATOM 868 C CA . ALA A 1 110 ? -12.906 8.503 17.101 1.00 94.00 110 ALA A CA 1
ATOM 869 C C . ALA A 1 110 ? -12.277 9.670 17.882 1.00 94.00 110 ALA A C 1
ATOM 871 O O . ALA A 1 110 ? -11.075 9.666 18.143 1.00 94.00 110 ALA A O 1
ATOM 872 N N . LYS A 1 111 ? -13.085 10.648 18.316 1.00 94.56 111 LYS A N 1
ATOM 873 C CA . LYS A 1 111 ? -12.614 11.778 19.134 1.00 94.56 111 LYS A CA 1
ATOM 874 C C . LYS A 1 111 ? -12.081 11.320 20.489 1.00 94.56 111 LYS A C 1
ATOM 876 O O . LYS A 1 111 ? -11.048 11.826 20.929 1.00 94.56 111 LYS A O 1
ATOM 881 N N . ALA A 1 112 ? -12.768 10.387 21.146 1.00 93.25 112 ALA A N 1
ATOM 882 C CA . ALA A 1 112 ? -12.342 9.839 22.427 1.00 93.25 112 ALA A CA 1
ATOM 883 C C . ALA A 1 112 ? -11.000 9.105 22.307 1.00 93.25 112 ALA A C 1
ATOM 885 O O . ALA A 1 112 ? -10.097 9.376 23.096 1.00 93.25 112 ALA A O 1
ATOM 886 N N . LEU A 1 113 ? -10.837 8.264 21.282 1.00 92.25 113 LEU A N 1
ATOM 887 C CA . LEU A 1 113 ? -9.597 7.539 21.001 1.00 92.25 113 LEU A CA 1
ATOM 888 C C . LEU A 1 113 ? -8.447 8.486 20.662 1.00 92.25 113 LEU A C 1
ATOM 890 O O . LEU A 1 113 ? -7.381 8.381 21.255 1.00 92.25 113 LEU A O 1
ATOM 894 N N . ILE A 1 114 ? -8.662 9.459 19.771 1.00 92.06 114 ILE A N 1
ATOM 895 C CA . ILE A 1 114 ? -7.639 10.458 19.423 1.00 92.06 114 ILE A CA 1
ATOM 896 C C . ILE A 1 114 ? -7.205 11.229 20.672 1.00 92.06 114 ILE A C 1
ATOM 898 O O . ILE A 1 114 ? -6.012 11.375 20.930 1.00 92.06 114 ILE A O 1
ATOM 902 N N . ARG A 1 115 ? -8.158 11.693 21.488 1.00 92.25 115 ARG A N 1
ATOM 903 C CA . ARG A 1 115 ? -7.851 12.382 22.746 1.00 92.25 115 ARG A CA 1
ATOM 904 C C . ARG A 1 115 ? -7.077 11.480 23.703 1.00 92.25 115 ARG A C 1
ATOM 906 O O . ARG A 1 115 ? -6.120 11.949 24.316 1.00 92.25 115 ARG A O 1
ATOM 913 N N . HIS A 1 116 ? -7.486 10.223 23.840 1.00 91.12 116 HIS A N 1
ATOM 914 C CA . HIS A 1 116 ? -6.809 9.238 24.677 1.00 91.12 116 HIS A CA 1
ATOM 915 C C . HIS A 1 116 ? -5.362 9.028 24.221 1.00 91.12 116 HIS A C 1
ATOM 917 O O . HIS A 1 116 ? -4.452 9.122 25.039 1.00 91.12 116 HIS A O 1
ATOM 923 N N . TYR A 1 117 ? -5.130 8.857 22.919 1.00 90.25 117 TYR A N 1
ATOM 924 C CA . TYR A 1 117 ? -3.787 8.699 22.363 1.00 90.25 117 TYR A CA 1
ATOM 925 C C . TYR A 1 117 ? -2.918 9.944 22.543 1.00 90.25 117 TYR A C 1
ATOM 927 O O . TYR A 1 117 ? -1.772 9.829 22.959 1.00 90.25 117 TYR A O 1
ATOM 935 N N . LEU A 1 118 ? -3.460 11.139 22.301 1.00 89.50 118 LEU A N 1
ATOM 936 C CA . LEU A 1 118 ? -2.689 12.382 22.392 1.00 89.50 118 LEU A CA 1
ATOM 937 C C . LEU A 1 118 ? -2.422 12.841 23.831 1.00 89.50 118 LEU A C 1
ATOM 939 O O . LEU A 1 118 ? -1.438 13.531 24.077 1.00 89.50 118 LEU A O 1
ATOM 943 N N . THR A 1 119 ? -3.313 12.526 24.776 1.00 90.69 119 THR A N 1
ATOM 944 C CA . THR A 1 119 ? -3.270 13.107 26.134 1.00 90.69 119 THR A CA 1
ATOM 945 C C . THR A 1 119 ? -3.122 12.083 27.255 1.00 90.69 119 THR A C 1
ATOM 947 O O . THR A 1 119 ? -3.010 12.479 28.411 1.00 90.69 119 THR A O 1
ATOM 950 N N . GLY A 1 120 ? -3.184 10.783 26.957 1.00 86.00 120 GLY A N 1
ATOM 951 C CA . GLY A 1 120 ? -3.161 9.704 27.951 1.00 86.00 120 GLY A CA 1
ATOM 952 C C . GLY A 1 120 ? -4.397 9.629 28.859 1.00 86.00 120 GLY A C 1
ATOM 953 O O . GLY A 1 120 ? -4.461 8.767 29.731 1.00 86.00 120 GLY A O 1
ATOM 954 N N . LYS A 1 121 ? -5.388 10.517 28.689 1.00 87.44 121 LYS A N 1
ATOM 955 C CA . LYS A 1 121 ? -6.611 10.545 29.510 1.00 87.44 121 LYS A CA 1
ATOM 956 C C . LYS A 1 121 ? -7.462 9.302 29.262 1.00 87.44 121 LYS A C 1
ATOM 958 O O . LYS A 1 121 ? -7.632 8.972 28.093 1.00 87.44 121 LYS A O 1
ATOM 963 N N . PRO A 1 122 ? -8.042 8.659 30.292 1.00 88.75 122 PRO A N 1
ATOM 964 C CA . PRO A 1 122 ? -8.855 7.455 30.120 1.00 88.75 122 PRO A CA 1
ATOM 965 C C . PRO A 1 122 ? -10.039 7.699 29.180 1.00 88.75 122 PRO A C 1
ATOM 967 O O . PRO A 1 122 ? -10.502 8.835 29.017 1.00 88.75 122 PRO A O 1
ATOM 970 N N . LEU A 1 123 ? -10.515 6.624 28.553 1.00 89.25 123 LEU A N 1
ATOM 971 C CA . LEU A 1 123 ? -11.680 6.700 27.684 1.00 89.25 123 LEU A CA 1
ATOM 972 C C . LEU A 1 123 ? -12.940 7.021 28.504 1.00 89.25 123 LEU A C 1
ATOM 974 O O . LEU A 1 123 ? -13.055 6.598 29.655 1.00 89.25 123 LEU A O 1
ATOM 978 N N . PRO A 1 124 ? -13.892 7.782 27.937 1.00 91.50 124 PRO A N 1
ATOM 979 C CA . PRO A 1 124 ? -15.204 7.953 28.542 1.00 91.50 124 PRO A CA 1
ATOM 980 C C . PRO A 1 124 ? -15.890 6.588 28.766 1.00 91.50 124 PRO A C 1
ATOM 982 O O . PRO A 1 124 ? -15.845 5.750 27.858 1.00 91.50 124 PRO A O 1
ATOM 985 N N . PRO A 1 125 ? -16.542 6.345 29.923 1.00 90.06 125 PRO A N 1
ATOM 986 C CA . PRO A 1 125 ? -17.128 5.038 30.245 1.00 90.06 125 PRO A CA 1
ATOM 987 C C . PRO A 1 125 ? -18.204 4.559 29.261 1.00 90.06 125 PRO A C 1
ATOM 989 O O . PRO A 1 125 ? -18.436 3.361 29.122 1.00 90.06 125 PRO A O 1
ATOM 992 N N . ASP A 1 126 ? -18.894 5.491 28.608 1.00 90.06 126 ASP A N 1
ATOM 993 C CA . ASP A 1 126 ? -19.879 5.235 27.557 1.00 90.06 126 ASP A CA 1
ATOM 994 C C . ASP A 1 126 ? -19.232 4.704 26.272 1.00 90.06 126 ASP A C 1
ATOM 996 O O . ASP A 1 126 ? -19.776 3.798 25.647 1.00 90.06 126 ASP A O 1
ATOM 1000 N N . VAL A 1 127 ? -18.046 5.205 25.915 1.00 88.88 127 VAL A N 1
ATOM 1001 C CA . VAL A 1 127 ? -17.279 4.719 24.759 1.00 88.88 127 VAL A CA 1
ATOM 1002 C C . VAL A 1 127 ? -16.620 3.381 25.077 1.00 88.88 127 VAL A C 1
ATOM 1004 O O . VAL A 1 127 ? -16.696 2.460 24.273 1.00 88.88 127 VAL A O 1
ATOM 1007 N N . GLU A 1 128 ? -16.008 3.252 26.256 1.00 87.25 128 GLU A N 1
ATOM 1008 C CA . GLU A 1 128 ? -15.269 2.051 26.664 1.00 87.25 128 GLU A CA 1
ATOM 1009 C C . GLU A 1 128 ? -16.149 0.791 26.676 1.00 87.25 128 GLU A C 1
ATOM 1011 O O . GLU A 1 128 ? -15.734 -0.258 26.189 1.00 87.25 128 GLU A O 1
ATOM 1016 N N . LYS A 1 129 ? -17.394 0.902 27.156 1.00 86.00 129 LYS A N 1
ATOM 1017 C CA . LYS A 1 129 ? -18.357 -0.215 27.191 1.00 86.00 129 LYS A CA 1
ATOM 1018 C C . LYS A 1 129 ? -18.838 -0.665 25.813 1.00 86.00 129 LYS A C 1
ATOM 1020 O O . LYS A 1 129 ? -19.300 -1.794 25.676 1.00 86.00 129 LYS A O 1
ATOM 1025 N N . GLU A 1 130 ? -18.778 0.218 24.820 1.00 84.81 130 GLU A N 1
ATOM 1026 C CA . GLU A 1 130 ? -19.206 -0.058 23.446 1.00 84.81 130 GLU A CA 1
ATOM 1027 C C . GLU A 1 130 ? -18.029 -0.420 22.521 1.00 84.81 130 GLU A C 1
ATOM 1029 O O . GLU A 1 130 ? -18.243 -0.616 21.321 1.0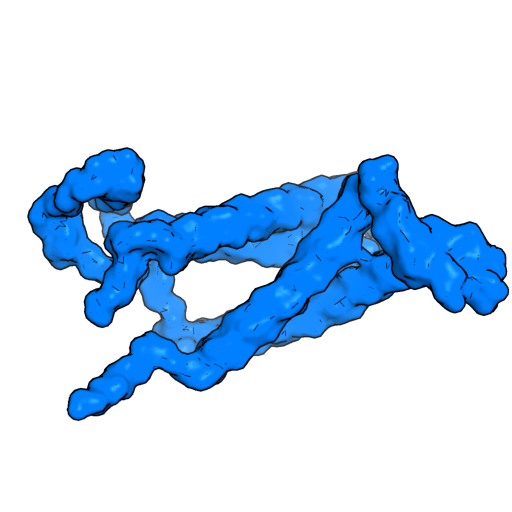0 84.81 130 GLU A O 1
ATOM 1034 N N . LEU A 1 131 ? -16.797 -0.506 23.044 1.00 85.06 131 LEU A N 1
ATOM 1035 C CA . LEU A 1 131 ? -15.633 -0.883 22.246 1.00 85.06 131 LEU A CA 1
ATOM 1036 C C . LEU A 1 131 ? -15.724 -2.341 21.802 1.00 85.06 131 LEU A C 1
ATOM 1038 O O . LEU A 1 131 ? -15.763 -3.276 22.602 1.00 85.06 131 LEU A O 1
ATOM 1042 N N . GLU A 1 132 ? -15.689 -2.531 20.490 1.00 83.25 132 GLU A N 1
ATOM 1043 C CA . GLU A 1 132 ? -15.531 -3.846 19.893 1.00 83.25 132 GLU A CA 1
ATOM 1044 C C . GLU A 1 132 ? -14.053 -4.254 19.813 1.00 83.25 132 GLU A C 1
ATOM 1046 O O . GLU A 1 132 ? -13.138 -3.460 20.037 1.00 83.25 132 GLU A O 1
ATOM 1051 N N . ARG A 1 133 ? -13.811 -5.509 19.409 1.00 82.31 133 ARG A N 1
ATOM 1052 C CA . ARG A 1 133 ? -12.466 -6.047 19.143 1.00 82.31 133 ARG A CA 1
ATOM 1053 C C . ARG A 1 133 ? -11.626 -5.137 18.238 1.00 82.31 133 ARG A C 1
ATOM 1055 O O . ARG A 1 133 ? -10.418 -5.030 18.428 1.00 82.31 133 ARG A O 1
ATOM 1062 N N . HIS A 1 134 ? -12.257 -4.535 17.234 1.00 87.06 134 HIS A N 1
ATOM 1063 C CA . HIS A 1 134 ? -11.653 -3.511 16.390 1.00 87.06 134 HIS A CA 1
ATOM 1064 C C . HIS A 1 134 ? -12.387 -2.205 16.652 1.00 87.06 134 HIS A C 1
ATOM 1066 O O . HIS A 1 134 ? -13.612 -2.194 16.692 1.00 87.06 134 HIS A O 1
ATOM 1072 N N . ASN A 1 135 ? -11.653 -1.109 16.803 1.00 91.12 135 ASN A N 1
ATOM 1073 C CA . ASN A 1 135 ? -12.262 0.205 16.947 1.00 91.12 135 ASN A CA 1
ATOM 1074 C C . ASN A 1 135 ? -12.531 0.859 15.578 1.00 91.12 135 ASN A C 1
ATOM 1076 O O . ASN A 1 135 ? -12.127 0.370 14.513 1.00 91.12 135 ASN A O 1
ATOM 1080 N N . VAL A 1 136 ? -13.221 1.993 15.600 1.00 93.12 136 VAL A N 1
ATOM 1081 C CA . VAL A 1 136 ? -13.614 2.735 14.402 1.00 93.12 136 VAL A CA 1
ATOM 1082 C C . VAL A 1 136 ? -12.406 3.238 13.600 1.00 93.12 136 VAL A C 1
ATOM 1084 O O . VAL A 1 136 ? -12.435 3.208 12.371 1.00 93.12 136 VAL A O 1
ATOM 1087 N N . LEU A 1 137 ? -11.310 3.629 14.263 1.00 93.25 137 LEU A N 1
ATOM 1088 C CA . LEU A 1 137 ? -10.096 4.099 13.586 1.00 93.25 137 LEU A CA 1
ATOM 1089 C C . LEU A 1 137 ? -9.437 2.964 12.795 1.00 93.25 137 LEU A C 1
ATOM 1091 O O . LEU A 1 137 ? -9.081 3.153 11.635 1.00 93.25 137 LEU A O 1
ATOM 1095 N N . VAL A 1 138 ? -9.362 1.765 13.380 1.00 92.56 138 VAL A N 1
ATOM 1096 C CA . VAL A 1 138 ? -8.877 0.553 12.699 1.00 92.56 138 VAL A CA 1
ATOM 1097 C C . VAL A 1 138 ? -9.747 0.219 11.482 1.00 92.56 138 VAL A C 1
ATOM 1099 O O . VAL A 1 138 ? -9.225 -0.145 10.429 1.00 92.56 138 VAL A O 1
ATOM 1102 N N . SER A 1 139 ? -11.064 0.402 11.595 1.00 94.00 139 SER A N 1
ATOM 1103 C CA . SER A 1 139 ? -12.007 0.168 10.492 1.00 94.00 139 SER A CA 1
ATOM 1104 C C . SER A 1 139 ? -11.770 1.131 9.320 1.00 94.00 139 SER A C 1
ATOM 1106 O O . SER A 1 139 ? -11.706 0.709 8.165 1.00 94.00 139 SER A O 1
ATOM 1108 N N . TYR A 1 140 ? -11.575 2.423 9.603 1.00 95.25 140 TYR A N 1
ATOM 1109 C CA . TYR A 1 140 ? -11.250 3.420 8.577 1.00 95.25 140 TYR A CA 1
ATOM 1110 C C . TYR A 1 140 ? -9.858 3.215 7.970 1.00 95.25 140 TYR A C 1
ATOM 1112 O O . TYR A 1 140 ? -9.688 3.388 6.764 1.00 95.25 140 TYR A O 1
ATOM 1120 N N . MET A 1 141 ? -8.875 2.779 8.761 1.00 95.06 141 MET A N 1
ATOM 1121 C CA . MET A 1 141 ? -7.567 2.383 8.235 1.00 95.06 141 MET A CA 1
ATOM 1122 C C . MET A 1 141 ? -7.673 1.186 7.284 1.00 95.06 141 MET A C 1
ATOM 1124 O O . MET A 1 141 ? -6.985 1.159 6.267 1.00 95.06 141 MET A O 1
ATOM 1128 N N . ALA A 1 142 ? -8.551 0.220 7.569 1.00 94.12 142 ALA A N 1
ATOM 1129 C CA . ALA A 1 142 ? -8.802 -0.901 6.667 1.00 94.12 142 ALA A CA 1
ATOM 1130 C C . ALA A 1 142 ? -9.428 -0.444 5.338 1.00 94.12 142 ALA A C 1
ATOM 1132 O O . ALA A 1 142 ? -9.030 -0.935 4.283 1.00 94.12 142 ALA A O 1
ATOM 1133 N N . ILE A 1 143 ? -10.348 0.530 5.362 1.00 95.81 143 ILE A N 1
ATOM 1134 C CA . ILE A 1 143 ? -10.877 1.154 4.134 1.00 95.81 143 ILE A CA 1
ATOM 1135 C C . ILE A 1 143 ? -9.747 1.821 3.347 1.00 95.81 143 ILE A C 1
ATOM 1137 O O . ILE A 1 143 ? -9.626 1.602 2.144 1.00 95.81 143 ILE A O 1
ATOM 1141 N N . LEU A 1 144 ? -8.904 2.606 4.021 1.00 97.25 144 LEU A N 1
ATOM 1142 C CA . LEU A 1 144 ? -7.776 3.293 3.397 1.00 97.25 144 LEU A CA 1
ATOM 1143 C C . LEU A 1 144 ? -6.807 2.302 2.732 1.00 97.25 144 LEU A C 1
ATOM 1145 O O . LEU A 1 144 ? -6.395 2.519 1.593 1.00 97.25 144 LEU A O 1
ATOM 1149 N N . LEU A 1 145 ? -6.517 1.177 3.395 1.00 96.00 145 LEU A N 1
ATOM 1150 C CA . LEU A 1 145 ? -5.733 0.083 2.822 1.00 96.00 145 LEU A CA 1
ATOM 1151 C C . LEU A 1 145 ? -6.404 -0.521 1.579 1.00 96.00 145 LEU A C 1
ATOM 1153 O O . LEU A 1 145 ? -5.736 -0.733 0.574 1.00 96.00 145 LEU A O 1
ATOM 1157 N N . ILE A 1 146 ? -7.713 -0.786 1.618 1.00 96.06 146 ILE A N 1
ATOM 1158 C CA . ILE A 1 146 ? -8.447 -1.343 0.470 1.00 96.06 146 ILE A CA 1
ATOM 1159 C C . ILE A 1 146 ? -8.392 -0.394 -0.726 1.00 96.06 146 ILE A C 1
ATOM 1161 O O . ILE A 1 146 ? -8.108 -0.837 -1.836 1.00 96.06 146 ILE A O 1
ATOM 1165 N N . VAL A 1 147 ? -8.620 0.904 -0.513 1.00 98.06 147 VAL A N 1
ATOM 1166 C CA . VAL A 1 147 ? -8.534 1.912 -1.580 1.00 98.06 147 VAL A CA 1
ATOM 1167 C C . VAL A 1 147 ? -7.120 1.962 -2.163 1.00 98.06 147 VAL A C 1
ATOM 1169 O O . VAL A 1 147 ? -6.966 1.946 -3.383 1.00 98.06 147 VAL A O 1
ATOM 1172 N N . SER A 1 148 ? -6.091 1.942 -1.309 1.00 98.06 148 SER A N 1
ATOM 1173 C CA . SER A 1 148 ? -4.688 1.856 -1.733 1.00 98.06 148 SER A CA 1
ATOM 1174 C C . SER A 1 148 ? -4.425 0.621 -2.602 1.00 98.06 148 SER A C 1
ATOM 1176 O O . SER A 1 148 ? -3.886 0.756 -3.700 1.00 98.06 148 SER A O 1
ATOM 1178 N N . ILE A 1 149 ? -4.860 -0.566 -2.162 1.00 97.31 149 ILE A N 1
ATOM 1179 C CA . ILE A 1 149 ? -4.704 -1.825 -2.907 1.00 97.31 149 ILE A CA 1
ATOM 1180 C C . ILE A 1 149 ? -5.410 -1.745 -4.261 1.00 97.31 149 ILE A C 1
ATOM 1182 O O . ILE A 1 149 ? -4.814 -2.104 -5.271 1.00 97.31 149 ILE A O 1
ATOM 1186 N N . ILE A 1 150 ? -6.652 -1.254 -4.308 1.00 97.50 150 ILE A N 1
ATOM 1187 C CA . ILE A 1 150 ? -7.407 -1.122 -5.561 1.00 97.50 150 ILE A CA 1
ATOM 1188 C C . ILE A 1 150 ? -6.650 -0.227 -6.539 1.00 97.50 150 ILE A C 1
ATOM 1190 O O . ILE A 1 150 ? -6.460 -0.612 -7.692 1.00 97.50 150 ILE A O 1
ATOM 1194 N N . PHE A 1 151 ? -6.190 0.940 -6.086 1.00 98.38 151 PHE A N 1
ATOM 1195 C CA . PHE A 1 151 ? -5.440 1.859 -6.933 1.00 98.38 151 PHE A CA 1
ATOM 1196 C C . PHE A 1 151 ? -4.137 1.236 -7.415 1.00 98.38 151 PHE A C 1
ATOM 1198 O O . PHE A 1 151 ? -3.921 1.210 -8.622 1.00 98.38 151 PHE A O 1
ATOM 1205 N N . LEU A 1 152 ? -3.324 0.654 -6.529 1.00 97.75 152 LEU A N 1
ATOM 1206 C CA . LEU A 1 152 ? -2.063 -0.001 -6.889 1.00 97.75 152 LEU A CA 1
ATOM 1207 C C . LEU A 1 152 ? -2.267 -1.159 -7.874 1.00 97.75 152 LEU A C 1
ATOM 1209 O O . LEU A 1 152 ? -1.611 -1.210 -8.913 1.00 97.75 152 LEU A O 1
ATOM 1213 N N . SER A 1 153 ? -3.187 -2.078 -7.577 1.00 96.62 153 SER A N 1
ATOM 1214 C CA . SER A 1 153 ? -3.408 -3.278 -8.383 1.00 96.62 153 SER A CA 1
ATOM 1215 C C . SER A 1 153 ? -4.052 -2.961 -9.729 1.00 96.62 153 SER A C 1
ATOM 1217 O O . SER A 1 153 ? -3.550 -3.418 -10.755 1.00 96.62 153 SER A O 1
ATOM 1219 N N . ALA A 1 154 ? -5.128 -2.167 -9.759 1.00 96.88 154 ALA A N 1
ATOM 1220 C CA . ALA A 1 154 ? -5.825 -1.864 -11.007 1.00 96.88 154 ALA A CA 1
ATOM 1221 C C . ALA A 1 154 ? -4.936 -1.047 -11.950 1.00 96.88 154 ALA A C 1
ATOM 1223 O O . ALA A 1 154 ? -4.752 -1.423 -13.108 1.00 96.88 154 ALA A O 1
ATOM 1224 N N . SER A 1 155 ? -4.325 0.032 -11.450 1.00 98.12 155 SER A N 1
ATOM 1225 C CA . SER A 1 155 ? -3.429 0.845 -12.276 1.00 98.12 155 SER A CA 1
ATOM 1226 C C . SER A 1 155 ? -2.157 0.094 -12.668 1.00 98.12 155 SER A C 1
ATOM 1228 O O . SER A 1 155 ? -1.747 0.169 -13.822 1.00 98.12 155 SER A O 1
ATOM 1230 N N . GLY A 1 156 ? -1.564 -0.681 -11.753 1.00 97.06 156 GLY A N 1
ATOM 1231 C CA . GLY A 1 156 ? -0.333 -1.426 -12.000 1.00 97.06 156 GLY A CA 1
ATOM 1232 C C . GLY A 1 156 ? -0.508 -2.488 -13.083 1.00 97.06 156 GLY A C 1
ATOM 1233 O O . GLY A 1 156 ? 0.291 -2.549 -14.016 1.00 97.06 156 GLY A O 1
ATOM 1234 N N . VAL A 1 157 ? -1.586 -3.276 -13.016 1.00 97.06 157 VAL A N 1
ATOM 1235 C CA . VAL A 1 157 ? -1.899 -4.282 -14.044 1.00 97.06 157 VAL A CA 1
ATOM 1236 C C . VAL A 1 157 ? -2.157 -3.613 -15.395 1.00 97.06 157 VAL A C 1
ATOM 1238 O O . VAL A 1 157 ? -1.578 -4.027 -16.398 1.00 97.06 157 VAL A O 1
ATOM 1241 N N . LEU A 1 158 ? -2.958 -2.544 -15.436 1.00 97.62 158 LEU A N 1
ATOM 1242 C CA . LEU A 1 158 ? -3.231 -1.826 -16.685 1.00 97.62 158 LEU A CA 1
ATOM 1243 C C . LEU A 1 158 ? -1.962 -1.205 -17.288 1.00 97.62 158 LEU A C 1
ATOM 1245 O O . LEU A 1 158 ? -1.777 -1.261 -18.499 1.00 97.62 158 LEU A O 1
ATOM 1249 N N . LEU A 1 159 ? -1.051 -0.677 -16.464 1.00 97.12 159 LEU A N 1
ATOM 1250 C CA . LEU A 1 159 ? 0.238 -0.146 -16.919 1.00 97.12 159 LEU A CA 1
ATOM 1251 C C . LEU A 1 159 ? 1.169 -1.228 -17.468 1.00 97.12 159 LEU A C 1
ATOM 1253 O O . LEU A 1 159 ? 1.905 -0.964 -18.420 1.00 97.12 159 LEU A O 1
ATOM 1257 N N . VAL A 1 160 ? 1.148 -2.434 -16.894 1.00 96.69 160 VAL A N 1
ATOM 1258 C CA . VAL A 1 160 ? 1.927 -3.575 -17.402 1.00 96.69 160 VAL A CA 1
ATOM 1259 C C . VAL A 1 160 ? 1.454 -3.987 -18.794 1.00 96.69 160 VAL A C 1
ATOM 1261 O O . VAL A 1 160 ? 2.289 -4.253 -19.655 1.00 96.69 160 VAL A O 1
ATOM 1264 N N . TYR A 1 161 ? 0.142 -3.989 -19.035 1.00 96.69 161 TYR A N 1
ATOM 1265 C CA . TYR A 1 161 ? -0.453 -4.409 -20.308 1.00 96.69 161 TYR A CA 1
ATOM 1266 C C . TYR A 1 161 ? -0.816 -3.249 -21.242 1.00 96.69 161 TYR A C 1
ATOM 1268 O O . TYR A 1 161 ? -1.532 -3.458 -22.219 1.00 96.69 161 TYR A O 1
ATOM 1276 N N . LYS A 1 162 ? -0.321 -2.034 -20.979 1.00 96.62 162 LYS A N 1
ATOM 1277 C CA . LYS A 1 162 ? -0.749 -0.815 -21.683 1.00 96.62 162 LYS A CA 1
ATOM 1278 C C . LYS A 1 162 ? -0.638 -0.913 -23.208 1.00 96.62 162 LYS A C 1
ATOM 1280 O O . LYS A 1 162 ? -1.542 -0.464 -23.903 1.00 96.62 162 LYS A O 1
ATOM 1285 N N . ASP A 1 163 ? 0.426 -1.540 -23.712 1.00 94.56 163 ASP A N 1
ATOM 1286 C CA . ASP A 1 163 ? 0.694 -1.628 -25.150 1.00 94.56 163 ASP A CA 1
ATOM 1287 C C . ASP A 1 163 ? -0.230 -2.662 -25.811 1.00 94.56 163 ASP A C 1
ATOM 1289 O O . ASP A 1 163 ? -0.810 -2.403 -26.861 1.00 94.56 163 ASP A O 1
ATOM 1293 N N . VAL A 1 164 ? -0.446 -3.803 -25.146 1.00 96.25 164 VAL A N 1
ATOM 1294 C CA . VAL A 1 164 ? -1.358 -4.870 -25.602 1.00 96.25 164 VAL A CA 1
ATOM 1295 C C . VAL A 1 164 ? -2.814 -4.400 -25.590 1.00 96.25 164 VAL A C 1
ATOM 1297 O O . VAL A 1 164 ? -3.595 -4.765 -26.463 1.00 96.25 164 VAL A O 1
ATOM 1300 N N . LEU A 1 165 ? -3.178 -3.578 -24.606 1.00 95.88 165 LEU A N 1
ATOM 1301 C CA . LEU A 1 165 ? -4.523 -3.032 -24.434 1.00 95.88 165 LEU A CA 1
ATOM 1302 C C . LEU A 1 165 ? -4.772 -1.757 -25.258 1.00 95.88 165 LEU A C 1
ATOM 1304 O O . LEU A 1 165 ? -5.872 -1.212 -25.200 1.00 95.88 165 LEU A O 1
ATOM 1308 N N . GLY A 1 166 ? -3.775 -1.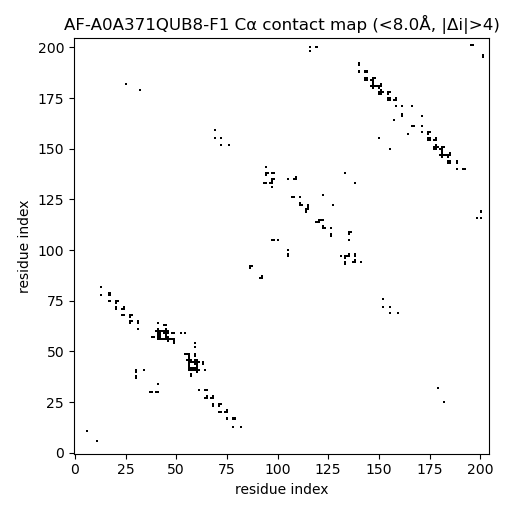254 -25.997 1.00 96.81 166 GLY A N 1
ATOM 1309 C CA . GLY A 1 166 ? -3.903 -0.022 -26.781 1.00 96.81 166 GLY A CA 1
ATOM 1310 C C . GLY A 1 166 ? -4.190 1.223 -25.930 1.00 96.81 166 GLY A C 1
ATOM 1311 O O . GLY A 1 166 ? -4.882 2.138 -26.377 1.00 96.81 166 GLY A O 1
ATOM 1312 N N . ILE A 1 167 ? -3.698 1.261 -24.688 1.00 96.62 167 ILE A N 1
ATOM 1313 C CA . ILE A 1 167 ? -3.924 2.372 -23.759 1.00 96.62 167 ILE A CA 1
ATOM 1314 C C . ILE A 1 167 ? -3.180 3.613 -24.261 1.00 96.62 167 ILE A C 1
ATOM 1316 O O . ILE A 1 167 ? -1.961 3.604 -24.430 1.00 96.62 167 ILE A O 1
ATOM 1320 N N . SER A 1 168 ? -3.920 4.708 -24.457 1.00 97.69 168 SER A N 1
ATOM 1321 C CA . SER A 1 168 ? -3.347 5.984 -24.894 1.00 97.69 168 SER A CA 1
ATOM 1322 C C . SER A 1 168 ? -2.327 6.536 -23.889 1.00 97.69 168 SER A C 1
ATOM 1324 O O . SER A 1 168 ? -2.414 6.275 -22.687 1.00 97.69 168 SER A O 1
ATOM 1326 N N . ALA A 1 169 ? -1.400 7.378 -24.354 1.00 96.31 169 ALA A N 1
ATOM 1327 C CA . ALA A 1 169 ? -0.432 8.040 -23.477 1.00 96.31 169 ALA A CA 1
ATOM 1328 C C . ALA A 1 169 ? -1.113 8.858 -22.363 1.00 96.31 169 ALA A C 1
ATOM 1330 O O . ALA A 1 169 ? -0.701 8.779 -21.209 1.00 96.31 169 ALA A O 1
ATOM 1331 N N . ALA A 1 170 ? -2.200 9.572 -22.684 1.00 97.50 170 ALA A N 1
ATOM 1332 C CA . ALA A 1 170 ? -2.965 10.343 -21.705 1.00 97.50 170 ALA A CA 1
ATOM 1333 C C . ALA A 1 170 ? -3.581 9.442 -20.622 1.00 97.50 170 ALA A C 1
ATOM 1335 O O . ALA A 1 170 ? -3.497 9.740 -19.432 1.00 97.50 170 ALA A O 1
ATOM 1336 N N . THR A 1 171 ? -4.160 8.307 -21.018 1.00 97.69 171 THR A N 1
ATOM 1337 C CA . THR A 1 171 ? -4.693 7.319 -20.072 1.00 97.69 171 THR A CA 1
ATOM 1338 C C . THR A 1 171 ? -3.575 6.703 -19.229 1.00 97.69 171 THR A C 1
ATOM 1340 O O . THR A 1 171 ? -3.745 6.546 -18.025 1.00 97.69 171 THR A O 1
ATOM 1343 N N . ALA A 1 172 ? -2.414 6.406 -19.819 1.00 97.44 172 ALA A N 1
ATOM 1344 C CA . ALA A 1 172 ? -1.263 5.891 -19.083 1.00 97.44 172 ALA A CA 1
ATOM 1345 C C . ALA A 1 172 ? -0.766 6.882 -18.015 1.00 97.44 172 ALA A C 1
ATOM 1347 O O . ALA A 1 172 ? -0.460 6.459 -16.904 1.00 97.44 172 ALA A O 1
ATOM 1348 N N . SER A 1 173 ? -0.753 8.189 -18.299 1.00 97.19 173 SER A N 1
ATOM 1349 C CA . SER A 1 173 ? -0.428 9.219 -17.301 1.00 97.19 173 SER A CA 1
ATOM 1350 C C . SER A 1 173 ? -1.411 9.227 -16.128 1.00 97.19 173 SER A C 1
ATOM 1352 O O . SER A 1 173 ? -0.985 9.297 -14.978 1.00 97.19 173 SER A O 1
ATOM 1354 N N . TRP A 1 174 ? -2.714 9.088 -16.392 1.00 98.19 174 TRP A N 1
ATOM 1355 C CA . TRP A 1 174 ? -3.715 8.952 -15.328 1.00 98.19 174 TRP A CA 1
ATOM 1356 C C . TRP A 1 174 ? -3.523 7.683 -14.501 1.00 98.19 174 TRP A C 1
ATOM 1358 O O . TRP A 1 174 ? -3.651 7.725 -13.281 1.00 98.19 174 TRP A O 1
ATOM 1368 N N . LEU A 1 175 ? -3.190 6.560 -15.141 1.00 98.19 175 LEU A N 1
ATOM 1369 C CA . LEU A 1 175 ? -2.906 5.317 -14.428 1.00 98.19 175 LEU A CA 1
ATOM 1370 C C . LEU A 1 175 ? -1.669 5.452 -13.537 1.00 98.19 175 LEU A C 1
ATOM 1372 O O . LEU A 1 175 ? -1.714 4.987 -12.405 1.00 98.19 175 LEU A O 1
ATOM 1376 N N . ILE A 1 176 ? -0.606 6.120 -13.999 1.00 96.75 176 ILE A N 1
ATOM 1377 C CA . ILE A 1 176 ? 0.572 6.417 -13.167 1.00 96.75 176 ILE A CA 1
ATOM 1378 C C . ILE A 1 176 ? 0.162 7.253 -11.953 1.00 96.75 176 ILE A C 1
ATOM 1380 O O . ILE A 1 176 ? 0.451 6.859 -10.830 1.00 96.75 176 ILE A O 1
ATOM 1384 N N . LEU A 1 177 ? -0.596 8.336 -12.154 1.00 97.06 177 LEU A N 1
ATOM 1385 C CA . LEU A 1 177 ? -1.067 9.169 -11.046 1.00 97.06 177 LEU A CA 1
ATOM 1386 C C . LEU A 1 177 ? -1.890 8.364 -10.029 1.00 97.06 177 LEU A C 1
ATOM 1388 O O . LEU A 1 177 ? -1.686 8.495 -8.825 1.00 97.06 177 LEU A O 1
ATOM 1392 N N . LEU A 1 178 ? -2.816 7.521 -10.494 1.00 98.25 178 LEU A N 1
ATOM 1393 C CA . LEU A 1 178 ? -3.597 6.653 -9.609 1.00 98.25 178 LEU A CA 1
ATOM 1394 C C . LEU A 1 178 ? -2.704 5.656 -8.864 1.00 98.25 178 LEU A C 1
ATOM 1396 O O . LEU A 1 178 ? -2.931 5.415 -7.679 1.00 98.25 178 LEU A O 1
ATOM 1400 N N . HIS A 1 179 ? -1.685 5.109 -9.528 1.00 98.12 179 HIS A N 1
ATOM 1401 C CA . HIS A 1 179 ? -0.704 4.224 -8.907 1.00 98.12 179 HIS A CA 1
ATOM 1402 C C . HIS A 1 179 ? 0.055 4.936 -7.783 1.00 98.12 179 HIS A C 1
ATOM 1404 O O . HIS A 1 179 ? 0.137 4.414 -6.672 1.00 98.12 179 HIS A O 1
ATOM 1410 N N . ASP A 1 180 ? 0.518 6.160 -8.037 1.00 96.50 180 ASP A N 1
ATOM 1411 C CA . ASP A 1 180 ? 1.267 6.976 -7.081 1.00 96.50 180 ASP A CA 1
ATOM 1412 C C . ASP A 1 180 ? 0.399 7.409 -5.890 1.00 96.50 180 ASP A C 1
ATOM 1414 O O . ASP A 1 180 ? 0.835 7.345 -4.739 1.00 96.50 180 ASP A O 1
ATOM 1418 N N . ILE A 1 181 ? -0.867 7.775 -6.131 1.00 97.62 181 ILE A N 1
ATOM 1419 C CA . ILE A 1 181 ? -1.841 8.035 -5.059 1.00 97.62 181 ILE A CA 1
ATOM 1420 C C . ILE A 1 181 ? -2.052 6.764 -4.230 1.00 97.62 181 ILE A C 1
ATOM 1422 O O . ILE A 1 181 ? -2.037 6.817 -2.999 1.00 97.62 181 ILE A O 1
ATOM 1426 N N . GLY A 1 182 ? -2.219 5.613 -4.886 1.00 98.00 182 GLY A N 1
ATOM 1427 C CA . GLY A 1 182 ? -2.332 4.317 -4.221 1.00 98.00 182 GLY A CA 1
ATOM 1428 C C . GLY A 1 182 ? -1.118 4.011 -3.342 1.00 98.00 182 GLY A C 1
ATOM 1429 O O . GLY A 1 182 ? -1.285 3.575 -2.201 1.00 98.00 182 GLY A O 1
ATOM 1430 N N . PHE A 1 183 ? 0.088 4.304 -3.831 1.00 97.12 183 PHE A N 1
ATOM 1431 C CA . PHE A 1 183 ? 1.336 4.151 -3.090 1.00 97.12 183 PHE A CA 1
ATOM 1432 C C . PHE A 1 183 ? 1.389 5.065 -1.860 1.00 97.12 183 PHE A C 1
ATOM 1434 O O . PHE A 1 183 ? 1.627 4.582 -0.752 1.00 97.12 183 PHE A O 1
ATOM 1441 N N . ALA A 1 184 ? 1.081 6.355 -2.018 1.00 96.12 184 ALA A N 1
ATOM 1442 C CA . ALA A 1 184 ? 1.056 7.314 -0.915 1.00 96.12 184 ALA A CA 1
ATOM 1443 C C . ALA A 1 184 ? 0.039 6.926 0.174 1.00 96.12 184 ALA A C 1
ATOM 1445 O O . ALA A 1 184 ? 0.354 6.972 1.365 1.00 96.12 184 ALA A O 1
ATOM 1446 N N . LEU A 1 185 ? -1.157 6.473 -0.220 1.00 97.88 185 LEU A N 1
ATOM 1447 C CA . LEU A 1 185 ? -2.153 5.937 0.713 1.00 97.88 185 LEU A CA 1
ATOM 1448 C C . LEU A 1 185 ? -1.636 4.680 1.427 1.00 97.88 185 LEU A C 1
ATOM 1450 O O . LEU A 1 185 ? -1.842 4.531 2.628 1.00 97.88 185 LEU A O 1
ATOM 1454 N N . GLY A 1 186 ? -0.920 3.801 0.727 1.00 96.62 186 GLY A N 1
ATOM 1455 C CA . GLY A 1 186 ? -0.310 2.611 1.323 1.00 96.62 186 GLY A CA 1
ATOM 1456 C C . GLY A 1 186 ? 0.732 2.963 2.387 1.00 96.62 186 GLY A C 1
ATOM 1457 O O . GLY A 1 186 ? 0.720 2.394 3.479 1.00 96.62 186 GLY A O 1
ATOM 1458 N N . LEU A 1 187 ? 1.590 3.952 2.120 1.00 95.38 187 LEU A N 1
ATOM 1459 C CA . LEU A 1 187 ? 2.551 4.459 3.106 1.00 95.38 187 LEU A CA 1
ATOM 1460 C C . LEU A 1 187 ? 1.854 5.097 4.312 1.00 95.38 187 LEU A C 1
ATOM 1462 O O . LEU A 1 18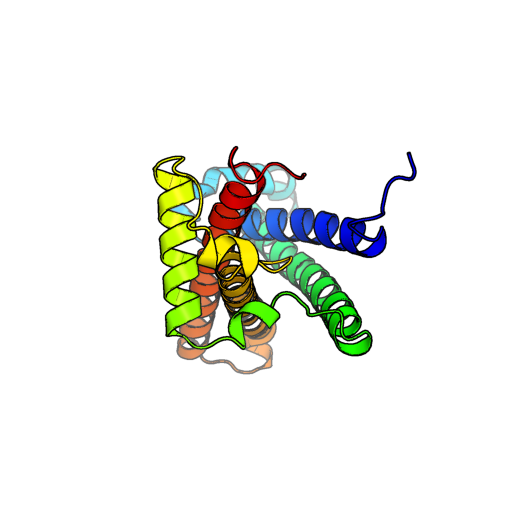7 ? 2.249 4.853 5.453 1.00 95.38 187 LEU A O 1
ATOM 1466 N N . LEU A 1 188 ? 0.791 5.868 4.075 1.00 96.69 188 LEU A N 1
ATOM 1467 C CA . LEU A 1 188 ? -0.015 6.466 5.136 1.00 96.69 188 LEU A CA 1
ATOM 1468 C C . LEU A 1 188 ? -0.673 5.394 6.019 1.00 96.69 188 LEU A C 1
ATOM 1470 O O . LEU A 1 188 ? -0.645 5.505 7.246 1.00 96.69 188 LEU A O 1
ATOM 1474 N N . PHE A 1 189 ? -1.202 4.324 5.415 1.00 96.75 189 PHE A N 1
ATOM 1475 C CA . PHE A 1 189 ? -1.688 3.156 6.150 1.00 96.75 189 PHE A CA 1
ATOM 1476 C C . PHE A 1 189 ? -0.589 2.560 7.029 1.00 96.75 189 PHE A C 1
ATOM 1478 O O . PHE A 1 189 ? -0.826 2.346 8.216 1.00 96.75 189 PHE A O 1
ATOM 1485 N N . VAL A 1 190 ? 0.604 2.306 6.477 1.00 95.12 190 VAL A N 1
ATOM 1486 C CA . VAL A 1 190 ? 1.722 1.725 7.237 1.00 95.12 190 VAL A CA 1
ATOM 1487 C C . VAL A 1 190 ? 2.099 2.614 8.416 1.00 95.12 190 VAL A C 1
ATOM 1489 O O . VAL A 1 190 ? 2.247 2.104 9.523 1.00 95.12 190 VAL A O 1
ATOM 1492 N N . ALA A 1 191 ? 2.187 3.931 8.223 1.00 94.75 191 ALA A N 1
ATOM 1493 C CA . ALA A 1 191 ? 2.489 4.868 9.301 1.00 94.75 191 ALA A CA 1
ATOM 1494 C C . ALA A 1 191 ? 1.451 4.795 10.434 1.00 94.75 191 ALA A C 1
ATOM 1496 O O . ALA A 1 191 ? 1.816 4.629 11.600 1.00 94.75 191 ALA A O 1
ATOM 1497 N N . PHE A 1 192 ? 0.155 4.840 10.104 1.00 94.25 192 PHE A N 1
ATOM 1498 C CA . PHE A 1 192 ? -0.906 4.707 11.106 1.00 94.25 192 PHE A CA 1
ATOM 1499 C C . PHE A 1 192 ? -0.950 3.317 11.745 1.00 94.25 192 PHE A C 1
ATOM 1501 O O . PHE A 1 192 ? -1.236 3.199 12.935 1.00 94.25 192 PHE A O 1
ATOM 1508 N N . HIS A 1 193 ? -0.652 2.262 10.987 1.00 92.94 193 HIS A N 1
ATOM 1509 C CA . HIS A 1 193 ? -0.613 0.894 11.490 1.00 92.94 193 HIS A CA 1
ATOM 1510 C C . HIS A 1 193 ? 0.523 0.703 12.488 1.00 92.94 193 HIS A C 1
ATOM 1512 O O . HIS A 1 193 ? 0.283 0.211 13.587 1.00 92.94 193 HIS A O 1
ATOM 1518 N N . LEU A 1 194 ? 1.728 1.167 12.150 1.00 92.69 194 LEU A N 1
ATOM 1519 C CA . LEU A 1 194 ? 2.881 1.160 13.046 1.00 92.69 194 LEU A CA 1
ATOM 1520 C C . LEU A 1 194 ? 2.605 1.978 14.303 1.00 92.69 194 LEU A C 1
ATOM 1522 O O . LEU A 1 194 ? 2.861 1.491 15.402 1.00 92.69 194 LEU A O 1
ATOM 1526 N N . PHE A 1 195 ? 2.019 3.170 14.165 1.00 91.31 195 PHE A N 1
ATOM 1527 C CA . PHE A 1 195 ? 1.568 3.950 15.314 1.00 91.31 195 PHE A CA 1
ATOM 1528 C C . PHE A 1 195 ? 0.614 3.132 16.191 1.00 91.31 195 PHE A C 1
ATOM 1530 O O . PHE A 1 195 ? 0.877 2.952 17.374 1.00 91.31 195 PHE A O 1
ATOM 1537 N N . ALA A 1 196 ? -0.449 2.565 15.618 1.00 88.12 196 ALA A N 1
ATOM 1538 C CA . ALA A 1 196 ? -1.449 1.819 16.373 1.00 88.12 196 ALA A CA 1
ATOM 1539 C C . ALA A 1 196 ? -0.851 0.618 17.127 1.00 88.12 196 ALA A C 1
ATOM 1541 O O . ALA A 1 196 ? -1.193 0.414 18.288 1.00 88.12 196 ALA A O 1
ATOM 1542 N N . VAL A 1 197 ? 0.057 -0.148 16.514 1.00 86.75 197 VAL A N 1
ATOM 1543 C CA . VAL A 1 197 ? 0.632 -1.348 17.151 1.00 86.75 197 VAL A CA 1
ATOM 1544 C C . VAL A 1 197 ? 1.766 -1.046 18.135 1.00 86.75 197 VAL A C 1
ATOM 1546 O O . VAL A 1 197 ? 2.040 -1.869 19.003 1.00 86.75 197 VAL A O 1
ATOM 1549 N N . THR A 1 198 ? 2.429 0.109 18.022 1.00 88.88 198 THR A N 1
ATOM 1550 C CA . THR A 1 198 ? 3.546 0.493 18.909 1.00 88.88 198 THR A CA 1
ATOM 1551 C C . THR A 1 198 ? 3.152 1.485 19.999 1.00 88.88 198 THR A C 1
ATOM 1553 O O . THR A 1 198 ? 3.904 1.665 20.958 1.00 88.88 198 THR A O 1
ATOM 1556 N N . HIS A 1 199 ? 1.979 2.120 19.895 1.00 85.56 199 HIS A N 1
ATOM 1557 C CA . HIS A 1 199 ? 1.544 3.108 20.873 1.00 85.56 199 HIS A CA 1
ATOM 1558 C C . HIS A 1 199 ? 1.364 2.475 22.267 1.00 85.56 199 HIS A C 1
ATOM 1560 O O . HIS A 1 199 ? 0.633 1.488 22.395 1.00 85.56 199 HIS A O 1
ATOM 1566 N N . PRO A 1 200 ? 1.934 3.054 23.344 1.00 82.44 200 PRO A N 1
ATOM 1567 C CA . PRO A 1 200 ? 1.878 2.474 24.691 1.00 82.44 200 PRO A CA 1
ATOM 1568 C C . PRO A 1 200 ? 0.464 2.235 25.230 1.00 82.44 200 PRO A C 1
ATOM 1570 O O . PRO A 1 200 ? 0.256 1.316 26.018 1.00 82.44 200 PRO A O 1
ATOM 1573 N N . SER A 1 201 ? -0.508 3.042 24.803 1.00 79.44 201 SER A N 1
ATOM 1574 C CA . SER A 1 201 ? -1.918 2.879 25.185 1.00 79.44 201 SER A CA 1
ATOM 1575 C C . SER A 1 201 ? -2.612 1.670 24.552 1.00 79.44 201 SER A C 1
ATOM 1577 O O . SER A 1 201 ? -3.682 1.294 25.009 1.00 79.44 201 SER A O 1
ATOM 1579 N N . ASN A 1 202 ? -2.032 1.059 23.516 1.00 73.25 202 ASN A N 1
ATOM 1580 C CA . ASN A 1 202 ? -2.607 -0.091 22.809 1.00 73.25 202 ASN A CA 1
ATOM 1581 C C . ASN A 1 202 ? -1.985 -1.422 23.261 1.00 73.25 202 ASN A C 1
ATOM 1583 O O . ASN A 1 202 ? -1.938 -2.382 22.491 1.00 73.25 202 ASN A O 1
ATOM 1587 N N . ARG A 1 203 ? -1.471 -1.487 24.498 1.00 58.56 203 ARG A N 1
ATOM 1588 C CA . ARG A 1 203 ? -0.918 -2.730 25.045 1.00 58.56 203 ARG A CA 1
ATOM 1589 C C . ARG A 1 203 ? -1.989 -3.828 25.016 1.00 58.56 203 ARG A C 1
ATOM 1591 O O . ARG A 1 203 ? -3.099 -3.580 25.486 1.00 58.56 203 ARG A O 1
ATOM 1598 N N . PRO A 1 204 ? -1.677 -5.017 24.472 1.00 49.94 204 PRO A N 1
ATOM 1599 C CA . PRO A 1 204 ? -2.592 -6.144 24.547 1.00 49.94 204 PRO A CA 1
ATOM 1600 C C . PRO A 1 204 ? -2.849 -6.470 26.023 1.00 49.94 204 PRO A C 1
ATOM 1602 O O . PRO A 1 204 ? -1.898 -6.516 26.807 1.00 49.94 204 PRO A O 1
ATOM 1605 N N . LEU A 1 205 ? -4.129 -6.625 26.375 1.00 39.88 205 LEU A N 1
ATOM 1606 C CA . LEU A 1 205 ? -4.574 -7.114 27.683 1.00 39.88 205 LEU A CA 1
ATOM 1607 C C . LEU A 1 205 ? -3.985 -8.500 27.978 1.00 39.88 205 LEU A C 1
ATOM 1609 O O . LEU A 1 205 ? -3.951 -9.332 27.038 1.00 39.88 205 LEU A O 1
#

Mean predicted aligned error: 5.17 Å

pLDDT: mean 91.31, std 10.27, range [37.94, 98.38]

Solvent-accessible surface area (backbone atoms only — not comparable to full-atom values): 11208 Å² total; per-residue (Å²): 130,85,80,76,78,90,68,56,69,68,58,51,53,52,50,52,52,48,52,54,48,51,49,53,40,50,53,36,46,50,36,70,74,38,40,92,81,31,40,67,58,26,27,65,67,6,48,88,46,9,79,82,73,72,46,58,27,44,61,40,11,48,52,52,35,53,52,48,34,55,55,51,48,51,55,45,48,52,52,51,51,55,50,48,49,50,35,59,78,69,67,63,70,63,56,55,57,50,69,77,50,60,67,70,58,43,50,51,44,45,52,42,50,52,48,23,72,77,66,71,47,80,66,54,72,75,51,58,76,66,61,56,101,49,46,50,62,58,29,50,46,51,49,45,39,50,53,11,48,50,28,34,51,55,26,47,54,48,62,73,41,23,78,85,69,68,55,49,72,71,57,50,52,52,30,50,51,41,25,52,52,12,48,53,38,41,52,51,37,49,54,52,48,51,46,55,73,65,38,80,90,56,62,82,129

Secondary structure (DSSP, 8-state):
-----SS-HHHHHHHHHHHHHHHHHHHHHHHHHTHHHHHHHHHHHHHHHHHHHTS-HHHHHHHHHHHHHHHHHHHHHHHHHHHHHHHHHTT--GGGGGGGS-HHHHHHHHHHHHHHHHH-PPPPHHHHTT--SS-HHHHHHHHHHHHHHHHHHHHHHHHHTTTTTT--HHHHHHHHHHHHHHHHHHHHHHHHHHHHHH-GGG---